Protein AF-A0A942CAP8-F1 (afdb_monomer_lite)

pLDDT: mean 78.12, std 19.85, range [36.34, 96.62]

Radius of gyration: 32.01 Å; chains: 1; bounding box: 99×69×58 Å

Structure (mmCIF, N/CA/C/O backbone):
data_AF-A0A942CAP8-F1
#
_entry.id   AF-A0A942CAP8-F1
#
loop_
_atom_site.group_PDB
_atom_site.id
_atom_site.type_symbol
_atom_site.label_atom_id
_atom_site.label_alt_id
_atom_site.label_comp_id
_atom_site.label_asym_id
_atom_site.label_entity_id
_atom_site.label_seq_id
_atom_site.pdbx_PDB_ins_code
_atom_site.Cartn_x
_atom_site.Cartn_y
_atom_site.Cartn_z
_atom_site.occupancy
_atom_site.B_iso_or_equiv
_atom_site.auth_seq_id
_atom_site.auth_comp_id
_atom_site.auth_asym_id
_atom_site.auth_atom_id
_atom_site.pdbx_PDB_model_num
ATOM 1 N N . MET A 1 1 ? 77.728 19.041 -12.101 1.00 39.84 1 MET A N 1
ATOM 2 C CA . MET A 1 1 ? 78.150 19.636 -13.392 1.00 39.84 1 MET A CA 1
ATOM 3 C C . MET A 1 1 ? 76.883 20.022 -14.132 1.00 39.84 1 MET A C 1
ATOM 5 O O . MET A 1 1 ? 76.074 19.145 -14.365 1.00 39.84 1 MET A O 1
ATOM 9 N N . ARG A 1 2 ? 76.529 21.309 -14.139 1.00 42.16 2 ARG A N 1
ATOM 10 C CA . ARG A 1 2 ? 76.830 22.359 -15.147 1.00 42.16 2 ARG A CA 1
ATOM 11 C C . ARG A 1 2 ? 75.522 22.644 -15.907 1.00 42.16 2 ARG A C 1
ATOM 13 O O . ARG A 1 2 ? 75.005 21.747 -16.547 1.00 42.16 2 ARG A O 1
ATOM 20 N N . GLN A 1 3 ? 74.848 23.742 -15.550 1.00 43.66 3 GLN A N 1
ATOM 21 C CA . GLN A 1 3 ? 74.860 25.064 -16.226 1.00 43.66 3 GLN A CA 1
ATOM 22 C C . GLN A 1 3 ? 73.669 25.146 -17.203 1.00 43.66 3 GLN A C 1
ATOM 24 O O . GLN A 1 3 ? 73.582 24.337 -18.113 1.00 43.66 3 GLN A O 1
ATOM 29 N N . CYS A 1 4 ? 72.607 25.903 -16.896 1.00 51.22 4 CYS A N 1
ATOM 30 C CA . CYS A 1 4 ? 72.453 27.364 -17.062 1.00 51.22 4 CYS A CA 1
ATOM 31 C C . CYS A 1 4 ? 72.665 27.835 -18.507 1.00 51.22 4 CYS A C 1
ATOM 33 O O . CYS A 1 4 ? 73.798 27.775 -18.963 1.00 51.22 4 CYS A O 1
ATOM 35 N N . THR A 1 5 ? 71.621 28.387 -19.142 1.00 55.06 5 THR A N 1
ATOM 36 C CA . THR A 1 5 ? 71.465 29.818 -19.522 1.00 55.06 5 THR A CA 1
ATOM 37 C C . THR A 1 5 ? 70.097 29.999 -20.216 1.00 55.06 5 THR A C 1
ATOM 39 O O . THR A 1 5 ? 69.706 29.154 -21.008 1.00 55.06 5 THR A O 1
ATOM 42 N N . ASN A 1 6 ? 69.190 30.894 -19.808 1.00 46.66 6 ASN A N 1
ATOM 43 C CA . ASN A 1 6 ? 69.173 32.367 -19.718 1.00 46.66 6 ASN A CA 1
ATOM 44 C C . ASN A 1 6 ? 69.002 33.129 -21.048 1.00 46.66 6 ASN A C 1
ATOM 46 O O . ASN A 1 6 ? 69.757 32.905 -21.989 1.00 46.66 6 ASN A O 1
ATOM 50 N N . ASN A 1 7 ? 68.137 34.158 -20.954 1.00 47.44 7 ASN A N 1
ATOM 51 C CA . ASN A 1 7 ? 68.164 35.467 -21.637 1.00 47.44 7 ASN A CA 1
ATOM 52 C C . ASN A 1 7 ? 67.553 35.572 -23.046 1.00 47.44 7 ASN A C 1
ATOM 54 O O . ASN A 1 7 ? 67.623 34.634 -23.821 1.00 47.44 7 ASN A O 1
ATOM 58 N N . HIS A 1 8 ? 66.973 36.693 -23.496 1.00 45.50 8 HIS A N 1
ATOM 59 C CA . HIS A 1 8 ? 66.663 38.037 -22.956 1.00 45.50 8 HIS A CA 1
ATOM 60 C C . HIS A 1 8 ? 65.626 38.647 -23.940 1.00 45.50 8 HIS A C 1
ATOM 62 O O . HIS A 1 8 ? 65.761 38.469 -25.144 1.00 45.50 8 HIS A O 1
ATOM 68 N N . TRP A 1 9 ? 64.499 39.210 -23.493 1.00 47.28 9 TRP A N 1
ATOM 69 C CA . TRP A 1 9 ? 64.215 40.663 -23.475 1.00 47.28 9 TRP A CA 1
ATOM 70 C C . TRP A 1 9 ? 64.809 41.524 -24.610 1.00 47.28 9 TRP A C 1
ATOM 72 O O . TRP A 1 9 ? 65.965 41.914 -24.512 1.00 47.28 9 TRP A O 1
ATOM 82 N N . VAL A 1 10 ? 63.959 41.930 -25.565 1.00 53.88 10 VAL A N 1
ATOM 83 C CA . VAL A 1 10 ? 63.928 43.234 -26.282 1.00 53.88 10 VAL A CA 1
ATOM 84 C C . VAL A 1 10 ? 62.464 43.382 -26.764 1.00 53.88 10 VAL A C 1
ATOM 86 O O . VAL A 1 10 ? 62.028 42.562 -27.560 1.00 53.88 10 VAL A O 1
ATOM 89 N N . LEU A 1 11 ? 61.517 44.130 -26.187 1.00 50.59 11 LEU A N 1
ATOM 90 C CA . LEU A 1 11 ? 61.353 45.558 -25.883 1.00 50.59 11 LEU A CA 1
ATOM 91 C C . LEU A 1 11 ? 61.378 46.541 -27.080 1.00 50.59 11 LEU A C 1
ATOM 93 O O . LEU A 1 11 ? 62.398 46.712 -27.730 1.00 50.59 11 LEU A O 1
ATOM 97 N N . PHE A 1 12 ? 60.255 47.275 -27.197 1.00 41.59 12 PHE A N 1
ATOM 98 C CA . PHE A 1 12 ? 60.028 48.594 -27.822 1.00 41.59 12 PHE A CA 1
ATOM 99 C C . PHE A 1 12 ? 59.962 48.716 -29.363 1.00 41.59 12 PHE A C 1
ATOM 101 O O . PHE A 1 12 ? 60.959 48.563 -30.049 1.00 41.59 12 PHE A O 1
ATOM 108 N N . ALA A 1 13 ? 58.820 49.168 -29.914 1.00 45.19 13 ALA A N 1
ATOM 109 C CA . ALA A 1 13 ? 58.520 50.607 -30.084 1.00 45.19 13 ALA A CA 1
ATOM 110 C C . ALA A 1 13 ? 57.453 50.915 -31.168 1.00 45.19 13 ALA A C 1
ATOM 112 O O . ALA A 1 13 ? 57.710 50.725 -32.351 1.00 45.19 13 ALA A O 1
ATOM 113 N N . SER A 1 14 ? 56.375 51.600 -30.746 1.00 43.12 14 SER A N 1
ATOM 114 C CA . SER A 1 14 ? 55.606 52.634 -31.488 1.00 43.12 14 SER A CA 1
ATOM 115 C C . SER A 1 14 ? 54.804 52.188 -32.738 1.00 43.12 14 SER A C 1
ATOM 117 O O . SER A 1 14 ? 55.155 51.222 -33.388 1.00 43.12 14 SER A O 1
ATOM 119 N N . LEU A 1 15 ? 53.695 52.803 -33.162 1.00 47.19 15 LEU A N 1
ATOM 120 C CA . LEU A 1 15 ? 53.336 54.218 -33.138 1.00 47.19 15 LEU A CA 1
ATOM 121 C C . LEU A 1 15 ? 51.827 54.381 -33.484 1.00 47.19 15 LEU A C 1
ATOM 123 O O . LEU A 1 15 ? 51.336 53.766 -34.421 1.00 47.19 15 LEU A O 1
ATOM 127 N N . VAL A 1 16 ? 51.135 55.175 -32.658 1.00 52.12 16 VAL A N 1
ATOM 128 C CA . VAL A 1 16 ? 49.967 56.080 -32.843 1.00 52.12 16 VAL A CA 1
ATOM 129 C C . VAL A 1 16 ? 49.166 56.068 -34.168 1.00 52.12 16 VAL A C 1
ATOM 131 O O . VAL A 1 16 ? 49.757 56.065 -35.237 1.00 52.12 16 VAL A O 1
ATOM 134 N N . LEU A 1 17 ? 47.837 56.271 -34.026 1.00 43.69 17 LEU A N 1
ATOM 135 C CA . LEU A 1 17 ? 46.800 56.834 -34.938 1.00 43.69 17 LEU A CA 1
ATOM 136 C C . LEU A 1 17 ? 45.621 55.841 -35.112 1.00 43.69 17 LEU A C 1
ATOM 138 O O . LEU A 1 17 ? 45.853 54.678 -35.385 1.00 43.69 17 LEU A O 1
ATOM 142 N N . TRP A 1 18 ? 44.326 56.155 -34.996 1.00 39.78 18 TRP A N 1
ATOM 143 C CA . TRP A 1 18 ? 43.580 57.404 -34.873 1.00 39.78 18 TRP A CA 1
ATOM 144 C C . TRP A 1 18 ? 42.169 57.111 -34.323 1.00 39.78 18 TRP A C 1
ATOM 146 O O . TRP A 1 18 ? 41.626 56.024 -34.493 1.00 39.78 18 TRP A O 1
ATOM 156 N N . ALA A 1 19 ? 41.610 58.129 -33.674 1.00 51.03 19 ALA A N 1
ATOM 157 C CA . ALA A 1 19 ? 40.198 58.441 -33.476 1.00 51.03 19 ALA A CA 1
ATOM 158 C C . ALA A 1 19 ? 39.144 57.534 -34.145 1.00 51.03 19 ALA A C 1
ATOM 160 O O . ALA A 1 19 ? 39.040 57.483 -35.368 1.00 51.03 19 ALA A O 1
ATOM 161 N N . SER A 1 20 ? 38.241 56.986 -33.327 1.00 46.19 20 SER A N 1
ATOM 162 C CA . SER A 1 20 ? 36.788 57.052 -33.563 1.00 46.19 20 SER A CA 1
ATOM 163 C C . SER A 1 20 ? 36.056 56.667 -32.281 1.00 46.19 20 SER A C 1
ATOM 165 O O . SER A 1 20 ? 35.682 55.522 -32.047 1.00 46.19 20 SER A O 1
ATOM 167 N N . PHE A 1 21 ? 35.886 57.670 -31.424 1.00 45.91 21 PHE A N 1
ATOM 168 C CA . PHE A 1 21 ? 34.981 57.640 -30.287 1.00 45.91 21 PHE A CA 1
ATOM 169 C C . PHE A 1 21 ? 33.548 57.694 -30.836 1.00 45.91 21 PHE A C 1
ATOM 171 O O . PHE A 1 21 ? 32.973 58.768 -31.001 1.00 45.91 21 PHE A O 1
ATOM 178 N N . VAL A 1 22 ? 32.991 56.536 -31.199 1.00 57.56 22 VAL A N 1
ATOM 179 C CA . VAL A 1 22 ? 31.559 56.418 -31.495 1.00 57.56 22 VAL A CA 1
ATOM 180 C C . VAL A 1 22 ? 30.832 56.301 -30.164 1.00 57.56 22 VAL A C 1
ATOM 182 O O . VAL A 1 22 ? 30.771 55.253 -29.526 1.00 57.56 22 VAL A O 1
ATOM 185 N N . MET A 1 23 ? 30.314 57.450 -29.756 1.00 49.44 23 MET A N 1
ATOM 186 C CA . MET A 1 23 ? 29.369 57.663 -28.676 1.00 49.44 23 MET A CA 1
ATOM 187 C C . MET A 1 23 ? 28.084 56.872 -28.968 1.00 49.44 23 MET A C 1
ATOM 189 O O . MET A 1 23 ? 27.208 57.332 -29.696 1.00 49.44 23 MET A O 1
ATOM 193 N N . TYR A 1 24 ? 27.985 55.656 -28.429 1.00 48.72 24 TYR A N 1
ATOM 194 C CA . TYR A 1 24 ? 26.728 54.913 -28.387 1.00 48.72 24 TYR A CA 1
ATOM 195 C C . TYR A 1 24 ? 25.895 55.422 -27.202 1.00 48.72 24 TYR A C 1
ATOM 197 O O . TYR A 1 24 ? 26.368 55.357 -26.064 1.00 48.72 24 TYR A O 1
ATOM 205 N N . PRO A 1 25 ? 24.666 55.925 -27.416 1.00 53.25 25 PRO A N 1
ATOM 206 C CA . PRO A 1 25 ? 23.780 56.252 -26.313 1.00 53.25 25 PRO A CA 1
ATOM 207 C C . PRO A 1 25 ? 23.398 54.958 -25.590 1.00 53.25 25 PRO A C 1
ATOM 209 O O . PRO A 1 25 ? 22.819 54.042 -26.179 1.00 53.25 25 PRO A O 1
ATOM 212 N N . ALA A 1 26 ? 23.728 54.896 -24.301 1.00 53.19 26 ALA A N 1
ATOM 213 C CA . ALA A 1 26 ? 23.220 53.889 -23.390 1.00 53.19 26 ALA A CA 1
ATOM 214 C C . ALA A 1 26 ? 21.691 53.997 -23.364 1.00 53.19 26 ALA A C 1
ATOM 216 O O . ALA A 1 26 ? 21.121 54.872 -22.710 1.00 53.19 26 ALA A O 1
ATOM 217 N N . LYS A 1 27 ? 21.009 53.113 -24.099 1.00 49.56 27 LYS A N 1
ATOM 218 C CA . LYS A 1 27 ? 19.603 52.836 -23.828 1.00 49.56 27 LYS A CA 1
ATOM 219 C C . LYS A 1 27 ? 19.560 52.249 -22.426 1.00 49.56 27 LYS A C 1
ATOM 221 O O . LYS A 1 27 ? 20.011 51.127 -22.212 1.00 49.56 27 LYS A O 1
ATOM 226 N N . ALA A 1 28 ? 19.057 53.035 -21.481 1.00 55.91 28 ALA A N 1
ATOM 227 C CA . ALA A 1 28 ? 18.612 52.538 -20.196 1.00 55.91 28 ALA A CA 1
ATOM 228 C C . ALA A 1 28 ? 17.555 51.462 -20.474 1.00 55.91 28 ALA A C 1
ATOM 230 O O . ALA A 1 28 ? 16.397 51.764 -20.761 1.00 55.91 28 ALA A O 1
ATOM 231 N N . VAL A 1 29 ? 17.989 50.202 -20.471 1.00 52.34 29 VAL A N 1
ATOM 232 C CA . VAL A 1 29 ? 17.103 49.050 -20.376 1.00 52.34 29 VAL A CA 1
ATOM 233 C C . VAL A 1 29 ? 16.501 49.162 -18.988 1.00 52.34 29 VAL A C 1
ATOM 235 O O . VAL A 1 29 ? 17.150 48.862 -17.988 1.00 52.34 29 VAL A O 1
ATOM 238 N N . GLN A 1 30 ? 15.289 49.709 -18.934 1.00 54.25 30 GLN A N 1
ATOM 239 C CA . GLN A 1 30 ? 14.436 49.600 -17.768 1.00 54.25 30 GLN A CA 1
ATOM 240 C C . GLN A 1 30 ? 14.313 48.105 -17.485 1.00 54.25 30 GLN A C 1
ATOM 242 O O . GLN A 1 30 ? 13.729 47.354 -18.265 1.00 54.25 30 GLN A O 1
ATOM 247 N N . ALA A 1 31 ? 14.979 47.666 -16.420 1.00 54.00 31 ALA A N 1
ATOM 248 C CA . ALA A 1 31 ? 14.790 46.349 -15.859 1.00 54.00 31 ALA A CA 1
ATOM 249 C C . ALA A 1 31 ? 13.373 46.332 -15.283 1.00 54.00 31 ALA A C 1
ATOM 251 O O . ALA A 1 31 ? 13.152 46.691 -14.128 1.00 54.00 31 ALA A O 1
ATOM 252 N N . GLU A 1 32 ? 12.411 45.984 -16.135 1.00 59.19 32 GLU A N 1
ATOM 253 C CA . GLU A 1 32 ? 11.107 45.499 -15.710 1.00 59.19 32 GLU A CA 1
ATOM 254 C C . GLU A 1 32 ? 11.367 44.437 -14.631 1.00 59.19 32 GLU A C 1
ATOM 256 O O . GLU A 1 32 ? 12.124 43.490 -14.889 1.00 59.19 32 GLU A O 1
ATOM 261 N N . PRO A 1 33 ? 10.837 44.596 -13.405 1.00 51.00 33 PRO A N 1
ATOM 262 C CA . PRO A 1 33 ? 10.985 43.585 -12.378 1.00 51.00 33 PRO A CA 1
ATOM 263 C C . PRO A 1 33 ? 10.307 42.325 -12.900 1.00 51.00 33 PRO A C 1
ATOM 265 O O . PRO A 1 33 ? 9.080 42.219 -12.910 1.00 51.00 33 PRO A O 1
ATOM 268 N N . TYR A 1 34 ? 11.121 41.375 -13.360 1.00 57.53 34 TYR A N 1
ATOM 269 C CA . TYR A 1 34 ? 10.674 40.049 -13.740 1.00 57.53 34 TYR A CA 1
ATOM 270 C C . TYR A 1 34 ? 10.119 39.399 -12.473 1.00 57.53 34 TYR A C 1
ATOM 272 O O . TYR A 1 34 ? 10.824 38.764 -11.690 1.00 57.53 34 TYR A O 1
ATOM 280 N N . THR A 1 35 ? 8.827 39.598 -12.241 1.00 58.31 35 THR A N 1
ATOM 281 C CA . THR A 1 35 ? 8.041 38.772 -11.342 1.00 58.31 35 THR A CA 1
ATOM 282 C C . THR A 1 35 ? 7.878 37.452 -12.070 1.00 58.31 35 THR A C 1
ATOM 284 O O . THR A 1 35 ? 6.890 37.198 -12.755 1.00 58.31 35 THR A O 1
ATOM 287 N N . PHE A 1 36 ? 8.915 36.621 -11.958 1.00 58.06 36 PHE A N 1
ATOM 288 C CA . PHE A 1 36 ? 8.859 35.207 -12.279 1.00 58.06 36 PHE A CA 1
ATOM 289 C C . PHE A 1 36 ? 7.851 34.569 -11.320 1.00 58.06 36 PHE A C 1
ATOM 291 O O . PHE A 1 36 ? 8.181 34.042 -10.260 1.00 58.06 36 PHE A O 1
ATOM 298 N N . SER A 1 37 ? 6.580 34.713 -11.670 1.00 56.09 37 SER A N 1
ATOM 299 C CA . SER A 1 37 ? 5.483 33.980 -11.079 1.00 56.09 37 SER A CA 1
ATOM 300 C C . SER A 1 37 ? 5.589 32.571 -11.638 1.00 56.09 37 SER A C 1
ATOM 302 O O . SER A 1 37 ? 5.064 32.247 -12.700 1.00 56.09 37 SER A O 1
ATOM 304 N N . LEU A 1 38 ? 6.337 31.728 -10.924 1.00 55.59 38 LEU A N 1
ATOM 305 C CA . LEU A 1 38 ? 6.174 30.288 -11.037 1.00 55.59 38 LEU A CA 1
ATOM 306 C C . LEU A 1 38 ? 4.671 29.994 -10.926 1.00 55.59 38 LEU A C 1
ATOM 308 O O . LEU A 1 38 ? 4.077 30.369 -9.909 1.00 55.59 38 LEU A O 1
ATOM 312 N N . PRO A 1 39 ? 4.035 29.304 -11.888 1.00 49.53 39 PRO A N 1
ATOM 313 C CA . PRO A 1 39 ? 2.822 28.582 -11.568 1.00 49.53 39 PRO A CA 1
ATOM 314 C C . PRO A 1 39 ? 3.243 27.476 -10.599 1.00 49.53 39 PRO A C 1
ATOM 316 O O . PRO A 1 39 ? 3.657 26.388 -10.988 1.00 49.53 39 PRO A O 1
ATOM 319 N N . ILE A 1 40 ? 3.209 27.780 -9.302 1.00 54.16 40 ILE A N 1
ATOM 320 C CA . ILE A 1 40 ? 3.315 26.784 -8.246 1.00 54.16 40 ILE A CA 1
ATOM 321 C C . ILE A 1 40 ? 1.978 26.036 -8.245 1.00 54.16 40 ILE A C 1
ATOM 323 O O . ILE A 1 40 ? 1.156 26.191 -7.348 1.00 54.16 40 ILE A O 1
ATOM 327 N N . THR A 1 41 ? 1.740 25.183 -9.240 1.00 49.94 41 THR A N 1
ATOM 328 C CA . THR A 1 41 ? 0.747 24.108 -9.140 1.00 49.94 41 THR A CA 1
ATOM 329 C C . THR A 1 41 ? 1.328 22.980 -8.282 1.00 49.94 41 THR A C 1
ATOM 331 O O . THR A 1 41 ? 1.372 21.816 -8.656 1.00 49.94 41 THR A O 1
ATOM 334 N N . GLN A 1 42 ? 1.752 23.309 -7.056 1.00 45.66 42 GLN A N 1
ATOM 335 C CA . GLN A 1 42 ? 1.946 22.310 -5.997 1.00 45.66 42 GLN A CA 1
ATOM 336 C C . GLN A 1 42 ? 0.604 21.822 -5.423 1.00 45.66 42 GLN A C 1
ATOM 338 O O . GLN A 1 42 ? 0.585 20.947 -4.563 1.00 45.66 42 GLN A O 1
ATOM 343 N N . HIS A 1 43 ? -0.523 22.335 -5.929 1.00 39.88 43 HIS A N 1
ATOM 344 C CA . HIS A 1 43 ? -1.862 21.966 -5.479 1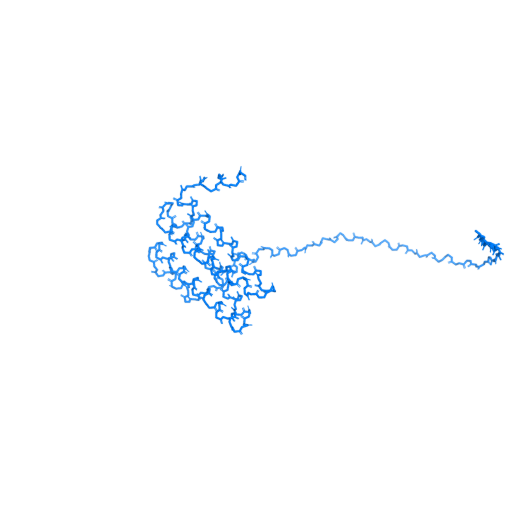.00 39.88 43 HIS A CA 1
ATOM 345 C C . HIS A 1 43 ? -2.524 20.815 -6.258 1.00 39.88 43 HIS A C 1
ATOM 347 O O . HIS A 1 43 ? -3.565 20.327 -5.823 1.00 39.88 43 HIS A O 1
ATOM 353 N N . GLU A 1 44 ? -1.935 20.331 -7.357 1.00 42.12 44 GLU A N 1
ATOM 354 C CA . GLU A 1 44 ? -2.580 19.309 -8.205 1.00 42.12 44 GLU A CA 1
ATOM 355 C C . GLU A 1 44 ? -2.269 17.862 -7.769 1.00 42.12 44 GLU A C 1
ATOM 357 O O . GLU A 1 44 ? -3.044 16.940 -8.009 1.00 42.12 44 GLU A O 1
ATOM 362 N N . LYS A 1 45 ? -1.180 17.634 -7.025 1.00 45.41 45 LYS A N 1
ATOM 363 C CA . LYS A 1 45 ? -0.696 16.268 -6.747 1.00 45.41 45 LYS A CA 1
ATOM 364 C C . LYS A 1 45 ? -1.373 15.566 -5.562 1.00 45.41 45 LYS A C 1
ATOM 366 O O . LYS A 1 45 ? -1.277 14.349 -5.435 1.00 45.41 45 LYS A O 1
ATOM 371 N N . ALA A 1 46 ? -2.062 16.308 -4.692 1.00 41.88 46 ALA A N 1
ATOM 372 C CA . ALA A 1 46 ? -2.707 15.749 -3.499 1.00 41.88 46 ALA A CA 1
ATOM 373 C C . ALA A 1 46 ? -4.130 15.208 -3.758 1.00 41.88 46 ALA A C 1
ATOM 375 O O . ALA A 1 46 ? -4.637 14.432 -2.949 1.00 41.88 46 ALA A O 1
ATOM 376 N N . ALA A 1 47 ? -4.763 15.583 -4.876 1.00 45.34 47 ALA A N 1
ATOM 377 C CA . ALA A 1 47 ? -6.123 15.160 -5.233 1.00 45.34 47 ALA A CA 1
ATOM 378 C C . ALA A 1 47 ? -6.172 14.039 -6.290 1.00 45.34 47 ALA A C 1
ATOM 380 O O . ALA A 1 47 ? -7.210 13.394 -6.442 1.00 45.34 47 ALA A O 1
ATOM 381 N N . ASP A 1 48 ? -5.065 13.764 -6.984 1.00 55.25 48 ASP A N 1
ATOM 382 C CA . ASP A 1 48 ? -5.081 12.898 -8.171 1.00 55.25 48 ASP A CA 1
ATOM 383 C C . ASP A 1 48 ? -5.095 11.388 -7.858 1.00 55.25 48 ASP A C 1
ATOM 385 O O . ASP A 1 48 ? -5.462 10.562 -8.691 1.00 55.25 48 ASP A O 1
ATOM 389 N N . TRP A 1 49 ? -4.787 10.990 -6.620 1.00 59.59 49 TRP A N 1
ATOM 390 C CA . TRP A 1 49 ? -4.817 9.574 -6.235 1.00 59.59 49 TRP A CA 1
ATOM 391 C C . TRP A 1 49 ? -6.231 8.985 -6.278 1.00 59.59 49 TRP A C 1
ATOM 393 O O . TRP A 1 49 ? -6.389 7.821 -6.638 1.00 59.59 49 TRP A O 1
ATOM 403 N N . LYS A 1 50 ? -7.277 9.780 -6.002 1.00 57.66 50 LYS A N 1
ATOM 404 C CA . LYS A 1 50 ? -8.670 9.306 -6.086 1.00 57.66 50 LYS A CA 1
ATOM 405 C C . LYS A 1 50 ? -9.006 8.844 -7.500 1.00 57.66 50 LYS A C 1
ATOM 407 O O . LYS A 1 50 ? -9.708 7.849 -7.665 1.00 57.66 50 LYS A O 1
ATOM 412 N N . ASN A 1 51 ? -8.468 9.510 -8.519 1.00 69.12 51 ASN A N 1
ATOM 413 C CA . ASN A 1 51 ? -8.695 9.172 -9.926 1.00 69.12 51 ASN A CA 1
ATOM 414 C C . ASN A 1 51 ? -7.980 7.886 -10.363 1.00 69.12 51 ASN A C 1
ATOM 416 O O . ASN A 1 51 ? -8.290 7.357 -11.425 1.00 69.12 51 ASN A O 1
ATOM 420 N N . LYS A 1 52 ? -7.062 7.356 -9.545 1.00 77.12 52 LYS A N 1
ATOM 421 C CA . LYS A 1 52 ? -6.350 6.099 -9.815 1.00 77.12 52 LYS A CA 1
ATOM 422 C C . LYS A 1 52 ? -7.091 4.851 -9.330 1.00 77.12 52 LYS A C 1
ATOM 424 O O . LYS A 1 52 ? -6.696 3.749 -9.696 1.00 77.12 52 LYS A O 1
ATOM 429 N N . LEU A 1 53 ? -8.162 4.997 -8.541 1.00 80.00 53 LEU A N 1
ATOM 430 C CA . LEU A 1 53 ? -9.030 3.872 -8.189 1.00 80.00 53 LEU A CA 1
ATOM 431 C C . LEU A 1 53 ? -10.041 3.602 -9.300 1.00 80.00 53 LEU A C 1
ATOM 433 O O . LEU A 1 53 ? -10.795 4.493 -9.702 1.00 80.00 53 LEU A O 1
ATOM 437 N N . THR A 1 54 ? -10.117 2.345 -9.721 1.00 84.75 54 THR A N 1
ATOM 438 C CA . THR A 1 54 ? -11.118 1.881 -10.684 1.00 84.75 54 THR A CA 1
ATOM 439 C C . THR A 1 54 ? -12.525 1.928 -10.085 1.00 84.75 54 THR A C 1
ATOM 441 O O . THR A 1 54 ? -12.717 1.860 -8.866 1.00 84.75 54 THR A O 1
ATOM 444 N N . ALA A 1 55 ? -13.542 2.033 -10.944 1.00 83.00 55 ALA A N 1
ATOM 445 C CA . ALA A 1 55 ? -14.939 2.039 -10.507 1.00 83.00 55 ALA A CA 1
ATOM 446 C C . ALA A 1 55 ? -15.294 0.766 -9.716 1.00 83.00 55 ALA A C 1
ATOM 448 O O . ALA A 1 55 ? -15.971 0.839 -8.691 1.00 83.00 55 ALA A O 1
ATOM 449 N N . GLU A 1 56 ? -14.770 -0.385 -10.140 1.00 83.38 56 GLU A N 1
ATOM 450 C CA . GLU A 1 56 ? -14.961 -1.666 -9.459 1.00 83.38 56 GLU A CA 1
ATOM 451 C C . GLU A 1 56 ? -14.400 -1.643 -8.035 1.00 83.38 56 GLU A C 1
ATOM 453 O O . GLU A 1 56 ? -15.102 -2.011 -7.092 1.00 83.38 56 GLU A O 1
ATOM 458 N N . GLU A 1 57 ? -13.180 -1.133 -7.849 1.00 85.69 57 GLU A N 1
ATOM 459 C CA . GLU A 1 57 ? -12.560 -1.001 -6.527 1.00 85.69 57 GLU A CA 1
ATOM 460 C C . GLU A 1 57 ? -13.397 -0.111 -5.610 1.00 85.69 57 GLU A C 1
ATOM 462 O O . GLU A 1 57 ? -13.692 -0.500 -4.480 1.00 85.69 57 GLU A O 1
ATOM 467 N N . ARG A 1 58 ? -13.869 1.037 -6.112 1.00 85.56 58 ARG A N 1
ATOM 468 C CA . ARG A 1 58 ? -14.729 1.944 -5.337 1.00 85.56 58 ARG A CA 1
ATOM 469 C C . ARG A 1 58 ? -16.016 1.260 -4.880 1.00 85.56 58 ARG A C 1
ATOM 471 O O . ARG A 1 58 ? -16.403 1.406 -3.723 1.00 85.56 58 ARG A O 1
ATOM 478 N N . THR A 1 59 ? -16.651 0.473 -5.752 1.00 86.56 59 THR A N 1
ATOM 479 C CA . THR A 1 59 ? -17.850 -0.294 -5.372 1.00 86.56 59 THR A CA 1
ATOM 480 C C . THR A 1 59 ? -17.542 -1.423 -4.393 1.00 86.56 59 THR A C 1
ATOM 482 O O . THR A 1 59 ? -18.354 -1.717 -3.524 1.00 86.56 59 THR A O 1
ATOM 485 N N . ALA A 1 60 ? -16.378 -2.069 -4.495 1.00 86.50 60 ALA A N 1
ATOM 486 C CA . ALA A 1 60 ? -15.973 -3.098 -3.544 1.00 86.50 60 ALA A CA 1
ATOM 487 C C . ALA A 1 60 ? -15.741 -2.502 -2.150 1.00 86.50 60 ALA A C 1
ATOM 489 O O . ALA A 1 60 ? -16.101 -3.120 -1.154 1.00 86.50 60 ALA A O 1
ATOM 490 N N . ILE A 1 61 ? -15.191 -1.289 -2.091 1.00 88.19 61 ILE A N 1
ATOM 491 C CA . ILE A 1 61 ? -14.907 -0.549 -0.860 1.00 88.19 61 ILE A CA 1
ATOM 492 C C . ILE A 1 61 ? -16.184 -0.048 -0.167 1.00 88.19 61 ILE A C 1
ATOM 494 O O . ILE A 1 61 ? -16.190 0.063 1.057 1.00 88.19 61 ILE A O 1
ATOM 498 N N . SER A 1 62 ? -17.249 0.276 -0.908 1.00 86.44 62 SER A N 1
ATOM 499 C CA . SER A 1 62 ? -18.494 0.806 -0.331 1.00 86.44 62 SER A CA 1
ATOM 500 C C . SER A 1 62 ? -19.460 -0.263 0.188 1.00 86.44 62 SER A C 1
ATOM 502 O O . SER A 1 62 ? -20.408 0.079 0.884 1.00 86.44 62 SER A O 1
ATOM 504 N N . LYS A 1 63 ? -19.241 -1.540 -0.150 1.00 85.81 63 LYS A N 1
ATOM 505 C CA . LYS A 1 63 ? -20.098 -2.669 0.255 1.00 85.81 63 LYS A CA 1
ATOM 506 C C . LYS A 1 63 ? -20.020 -3.073 1.737 1.00 85.81 63 LYS A C 1
ATOM 508 O O . LYS A 1 63 ? -21.055 -3.469 2.258 1.00 85.81 63 LYS A O 1
ATOM 513 N N . PRO A 1 64 ? -18.852 -3.091 2.408 1.00 85.38 64 PRO A N 1
ATOM 514 C CA . PRO A 1 64 ? -18.760 -3.606 3.771 1.00 85.38 64 PRO A CA 1
ATOM 515 C C . PRO A 1 64 ? -19.290 -2.602 4.797 1.00 85.38 64 PRO A C 1
ATOM 517 O O . PRO A 1 64 ? -18.849 -1.453 4.818 1.00 85.38 64 PRO A O 1
ATOM 520 N N . ASP A 1 65 ? -20.147 -3.072 5.705 1.00 82.81 65 ASP A N 1
ATOM 521 C CA . ASP A 1 65 ? -20.724 -2.237 6.769 1.00 82.81 65 ASP A CA 1
ATOM 522 C C . ASP A 1 65 ? -19.757 -2.006 7.940 1.00 82.81 65 ASP A C 1
ATOM 524 O O . ASP A 1 65 ? -19.801 -0.971 8.605 1.00 82.81 65 ASP A O 1
ATOM 528 N N . SER A 1 66 ? -18.855 -2.960 8.209 1.00 90.12 66 SER A N 1
ATOM 529 C CA . SER A 1 66 ? -17.915 -2.850 9.327 1.00 90.12 66 SER A CA 1
ATOM 530 C C . SER A 1 66 ? -16.611 -2.144 8.908 1.00 90.12 66 SER A C 1
ATOM 532 O O . SER A 1 66 ? -16.032 -2.480 7.865 1.00 90.12 66 SER A O 1
ATOM 534 N N . PRO A 1 67 ? -16.067 -1.214 9.723 1.00 90.75 67 PRO A N 1
ATOM 535 C CA . PRO A 1 67 ? -14.808 -0.532 9.404 1.00 90.75 67 PRO A CA 1
ATOM 536 C C . PRO A 1 67 ? -13.633 -1.495 9.203 1.00 90.75 67 PRO A C 1
ATOM 538 O O . PRO A 1 67 ? -12.780 -1.287 8.340 1.00 90.75 67 PRO A O 1
ATOM 541 N N . ASN A 1 68 ? -13.609 -2.586 9.971 1.00 92.12 68 ASN A N 1
ATOM 542 C CA . ASN A 1 68 ? -12.585 -3.618 9.870 1.00 92.12 68 ASN A CA 1
ATOM 543 C C . ASN A 1 68 ? -12.661 -4.385 8.541 1.00 92.12 68 ASN A C 1
ATOM 545 O O . ASN A 1 68 ? -11.631 -4.641 7.921 1.00 92.12 68 ASN A O 1
ATOM 549 N N . ASP A 1 69 ? -13.861 -4.739 8.080 1.00 93.69 69 ASP A N 1
ATOM 550 C CA . ASP A 1 69 ? -14.022 -5.456 6.810 1.00 93.69 69 ASP A CA 1
ATOM 551 C C . ASP A 1 69 ? -13.752 -4.542 5.614 1.00 93.69 69 ASP A C 1
ATOM 553 O O . ASP A 1 69 ? -13.176 -4.976 4.611 1.00 93.69 69 ASP A O 1
ATOM 557 N N . ARG A 1 70 ? -14.056 -3.248 5.747 1.00 93.44 70 ARG A N 1
ATOM 558 C CA . ARG A 1 70 ? -13.655 -2.241 4.766 1.00 93.44 70 ARG A CA 1
ATOM 559 C C . ARG A 1 70 ? -12.134 -2.103 4.686 1.00 93.44 70 ARG A C 1
ATOM 561 O O . ARG A 1 70 ? -11.588 -2.146 3.586 1.00 93.44 70 ARG A O 1
ATOM 568 N N . ILE A 1 71 ? -11.434 -2.043 5.824 1.00 94.25 71 ILE A N 1
ATOM 569 C CA . ILE A 1 71 ? -9.959 -2.058 5.870 1.00 94.25 71 ILE A CA 1
ATOM 570 C C . ILE A 1 71 ? -9.394 -3.317 5.208 1.00 94.25 71 ILE A C 1
ATOM 572 O O . ILE A 1 71 ? -8.526 -3.211 4.346 1.00 94.25 71 ILE A O 1
ATOM 576 N N . LYS A 1 72 ? -9.916 -4.506 5.529 1.00 94.94 72 LYS A N 1
ATOM 577 C CA . LYS A 1 72 ? -9.504 -5.754 4.861 1.00 94.94 72 LYS A CA 1
ATOM 578 C C . LYS A 1 72 ? -9.718 -5.700 3.351 1.00 94.94 72 LYS A C 1
ATOM 580 O O . LYS A 1 72 ? -8.890 -6.204 2.597 1.00 94.94 72 LYS A O 1
ATOM 585 N N . THR A 1 73 ? -10.810 -5.083 2.906 1.00 95.50 73 THR A N 1
ATOM 586 C CA . THR A 1 73 ? -11.106 -4.926 1.480 1.00 95.50 73 THR A CA 1
ATOM 587 C C . THR A 1 73 ? -10.068 -4.044 0.793 1.00 95.50 73 THR A C 1
ATOM 589 O O . THR A 1 73 ? -9.516 -4.472 -0.220 1.00 95.50 73 THR A O 1
ATOM 592 N N . TYR A 1 74 ? -9.726 -2.884 1.369 1.00 94.94 74 TYR A N 1
ATOM 593 C CA . TYR A 1 74 ? -8.626 -2.050 0.867 1.00 94.94 74 TYR A CA 1
ATOM 594 C C . TYR A 1 74 ? -7.318 -2.835 0.775 1.00 94.94 74 TYR A C 1
ATOM 596 O O . TYR A 1 74 ? -6.656 -2.814 -0.259 1.00 94.94 74 TYR A O 1
ATOM 604 N N . LEU A 1 75 ? -6.966 -3.565 1.834 1.00 95.75 75 LEU A N 1
ATOM 605 C CA . LEU A 1 75 ? -5.710 -4.309 1.911 1.00 95.75 75 LEU A CA 1
ATOM 606 C C . LEU A 1 75 ? -5.634 -5.436 0.878 1.00 95.75 75 LEU A C 1
ATOM 608 O O . LEU A 1 75 ? -4.591 -5.610 0.254 1.00 95.75 75 LEU A O 1
ATOM 612 N N . ARG A 1 76 ? -6.741 -6.150 0.641 1.00 95.88 76 ARG A N 1
ATOM 613 C CA . ARG A 1 76 ? -6.831 -7.199 -0.385 1.00 95.88 76 ARG A CA 1
ATOM 614 C C . ARG A 1 76 ? -6.658 -6.635 -1.795 1.00 95.88 76 ARG A C 1
ATOM 616 O O . ARG A 1 76 ? -5.983 -7.245 -2.624 1.00 95.88 76 ARG A O 1
ATOM 623 N N . LEU A 1 77 ? -7.267 -5.482 -2.076 1.00 95.44 77 LEU A N 1
ATOM 624 C CA . LEU A 1 77 ? -7.104 -4.791 -3.359 1.00 95.44 77 LEU A CA 1
ATOM 625 C C . LEU A 1 77 ? -5.659 -4.306 -3.531 1.00 95.44 77 LEU A C 1
ATOM 627 O O . LEU A 1 77 ? -5.050 -4.550 -4.570 1.00 95.44 77 LEU A O 1
ATOM 631 N N . ALA A 1 78 ? -5.080 -3.716 -2.485 1.00 95.69 78 ALA A N 1
ATOM 632 C CA . ALA A 1 78 ? -3.700 -3.243 -2.480 1.00 95.69 78 ALA A CA 1
ATOM 633 C C . ALA A 1 78 ? -2.707 -4.391 -2.747 1.00 95.69 78 ALA A C 1
ATOM 635 O O . ALA A 1 78 ? -1.839 -4.286 -3.611 1.00 95.69 78 ALA A O 1
ATOM 636 N N . GLU A 1 79 ? -2.883 -5.539 -2.094 1.00 96.00 79 GLU A N 1
ATOM 637 C CA . GLU A 1 79 ? -2.070 -6.731 -2.348 1.00 96.00 79 GLU A CA 1
ATOM 638 C C . GLU A 1 79 ? -2.225 -7.246 -3.790 1.00 96.00 79 GLU A C 1
ATOM 640 O O . GLU A 1 79 ? -1.248 -7.638 -4.433 1.00 96.00 79 GLU A O 1
ATOM 645 N N . SER A 1 80 ? -3.443 -7.214 -4.338 1.00 96.19 80 SER A N 1
ATOM 646 C CA . SER A 1 80 ? -3.686 -7.556 -5.744 1.00 96.19 80 SER A CA 1
ATOM 647 C C . SER A 1 80 ? -2.905 -6.650 -6.702 1.00 96.19 80 SER A C 1
ATOM 649 O O . SER A 1 80 ? -2.343 -7.139 -7.686 1.00 96.19 80 SER A O 1
ATOM 651 N N . ARG A 1 81 ? -2.812 -5.348 -6.399 1.00 95.06 81 ARG A N 1
ATOM 652 C CA . ARG A 1 81 ? -2.014 -4.387 -7.174 1.00 95.06 81 ARG A CA 1
ATOM 653 C C . ARG A 1 81 ? -0.521 -4.694 -7.092 1.00 95.06 81 ARG A C 1
ATOM 655 O O . ARG A 1 81 ? 0.129 -4.724 -8.129 1.00 95.06 81 ARG A O 1
ATOM 662 N N . LEU A 1 82 ? 0.012 -5.025 -5.913 1.00 95.88 82 LEU A N 1
ATOM 663 C CA . LEU A 1 82 ? 1.425 -5.415 -5.769 1.00 95.88 82 LEU A CA 1
ATOM 664 C C . LEU A 1 82 ? 1.766 -6.694 -6.547 1.00 95.88 82 LEU A C 1
ATOM 666 O O . LEU A 1 82 ? 2.802 -6.756 -7.206 1.00 95.88 82 LEU A O 1
ATOM 670 N N . ARG A 1 83 ? 0.885 -7.702 -6.524 1.00 96.50 83 ARG A N 1
ATOM 671 C CA . ARG A 1 83 ? 1.064 -8.927 -7.324 1.00 96.50 83 ARG A CA 1
ATOM 672 C C . ARG A 1 83 ? 1.033 -8.642 -8.823 1.00 96.50 83 ARG A C 1
ATOM 674 O O . ARG A 1 83 ? 1.841 -9.189 -9.567 1.00 96.50 83 ARG A O 1
ATOM 681 N N . SER A 1 84 ? 0.140 -7.754 -9.253 1.00 96.31 84 SER A N 1
ATOM 682 C CA . SER A 1 84 ? 0.069 -7.320 -10.651 1.00 96.31 84 SER A CA 1
ATOM 683 C C . SER A 1 84 ? 1.332 -6.557 -11.051 1.00 96.31 84 SER A C 1
ATOM 685 O O . SER A 1 84 ? 1.911 -6.858 -12.087 1.00 96.31 84 SER A O 1
ATOM 687 N N . ALA A 1 85 ? 1.815 -5.643 -10.200 1.00 95.62 85 ALA A N 1
ATOM 688 C CA . ALA A 1 85 ? 3.069 -4.922 -10.411 1.00 95.62 85 ALA A CA 1
ATOM 689 C C . ALA A 1 85 ? 4.244 -5.888 -10.599 1.00 95.62 85 ALA A C 1
ATOM 691 O O . ALA A 1 85 ? 5.034 -5.719 -11.523 1.00 95.62 85 ALA A O 1
ATOM 692 N N . ARG A 1 86 ? 4.317 -6.947 -9.778 1.00 95.94 86 ARG A N 1
ATOM 693 C CA . ARG A 1 86 ? 5.332 -7.991 -9.942 1.00 95.94 86 ARG A CA 1
ATOM 694 C C . ARG A 1 86 ? 5.232 -8.676 -11.300 1.00 95.94 86 ARG A C 1
ATOM 696 O O . ARG A 1 86 ? 6.229 -8.764 -12.000 1.00 95.94 86 ARG A O 1
ATOM 703 N N . SER A 1 87 ? 4.026 -9.093 -11.687 1.00 96.62 87 SER A N 1
ATOM 704 C CA . SER A 1 87 ? 3.805 -9.733 -12.985 1.00 96.62 87 SER A CA 1
ATOM 705 C C . SER A 1 87 ? 4.158 -8.829 -14.171 1.00 96.62 87 SER A C 1
ATOM 707 O O . SER A 1 87 ? 4.476 -9.364 -15.230 1.00 96.62 87 SER A O 1
ATOM 709 N N . TYR A 1 88 ? 4.056 -7.504 -14.041 1.00 96.19 88 TYR A N 1
ATOM 710 C CA . TYR A 1 88 ? 4.501 -6.566 -15.074 1.00 96.19 88 TYR A CA 1
ATOM 711 C C . TYR A 1 88 ? 6.028 -6.446 -15.110 1.00 96.19 88 TYR A C 1
ATOM 713 O O . TYR A 1 88 ? 6.603 -6.492 -16.194 1.00 96.19 88 TYR A O 1
ATOM 721 N N . LEU A 1 89 ? 6.695 -6.398 -13.949 1.00 94.31 89 LEU A N 1
ATOM 722 C CA . LEU A 1 89 ? 8.162 -6.425 -13.882 1.00 94.31 89 LEU A CA 1
ATOM 723 C C . LEU A 1 89 ? 8.748 -7.709 -14.477 1.00 94.31 89 LEU A C 1
ATOM 725 O O . LEU A 1 89 ? 9.720 -7.635 -15.219 1.00 94.31 89 LEU A O 1
ATOM 729 N N . ASP A 1 90 ? 8.128 -8.864 -14.224 1.00 94.88 90 ASP A N 1
ATOM 730 C CA . ASP A 1 90 ? 8.560 -10.146 -14.801 1.00 94.88 90 ASP A CA 1
ATOM 731 C C . ASP A 1 90 ? 8.450 -10.163 -16.346 1.00 94.88 90 ASP A C 1
ATOM 733 O O . ASP A 1 90 ? 9.053 -11.006 -17.006 1.00 94.88 90 ASP A O 1
ATOM 737 N N . ARG A 1 91 ? 7.678 -9.234 -16.931 1.00 96.25 91 ARG A N 1
ATOM 738 C CA . ARG A 1 91 ? 7.522 -9.021 -18.381 1.00 96.25 91 ARG A CA 1
ATOM 739 C C . ARG A 1 91 ? 8.318 -7.818 -18.897 1.00 96.25 91 ARG A C 1
ATOM 741 O O . ARG A 1 91 ? 8.122 -7.428 -20.043 1.00 96.25 91 ARG A O 1
ATOM 748 N N . GLU A 1 92 ? 9.149 -7.213 -18.049 1.00 94.12 92 GLU A N 1
ATOM 749 C CA . GLU A 1 92 ? 9.891 -5.973 -18.318 1.00 94.12 92 GLU A CA 1
ATOM 750 C C . GLU A 1 92 ? 8.995 -4.768 -18.676 1.00 94.12 92 GLU A C 1
ATOM 752 O O . GLU A 1 9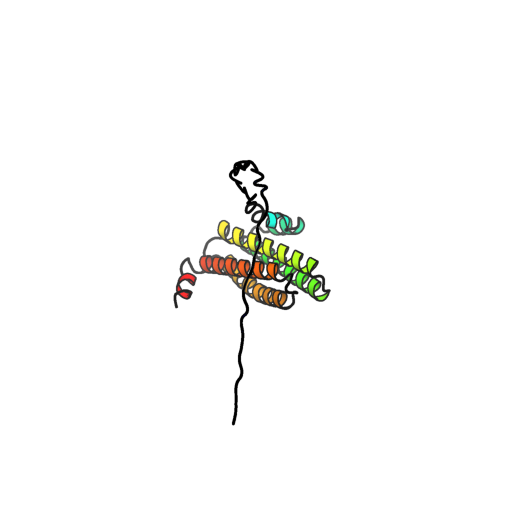2 ? 9.458 -3.757 -19.207 1.00 94.12 92 GLU A O 1
ATOM 757 N N . ASP A 1 93 ? 7.704 -4.831 -18.339 1.00 94.94 93 ASP A N 1
ATOM 758 C CA . ASP A 1 93 ? 6.762 -3.726 -18.504 1.00 94.94 93 ASP A CA 1
ATOM 759 C C . ASP A 1 93 ? 6.821 -2.806 -17.278 1.00 94.94 93 ASP A C 1
ATOM 761 O O . ASP A 1 93 ? 5.994 -2.849 -16.362 1.00 94.94 93 ASP A O 1
ATOM 765 N N . TYR A 1 94 ? 7.857 -1.970 -17.243 1.00 93.00 94 TYR A N 1
ATOM 766 C CA . TYR A 1 94 ? 8.083 -1.042 -16.135 1.00 93.00 94 TYR A CA 1
ATOM 767 C C . TYR A 1 94 ? 6.986 0.022 -16.018 1.00 93.00 94 TYR A C 1
ATOM 769 O O . TYR A 1 94 ? 6.688 0.464 -14.911 1.00 93.00 94 TYR A O 1
ATOM 777 N N . THR A 1 95 ? 6.356 0.413 -17.131 1.00 93.06 95 THR A N 1
ATOM 778 C CA . THR A 1 95 ? 5.256 1.387 -17.131 1.00 93.06 95 THR A CA 1
ATOM 779 C C . THR A 1 95 ? 4.001 0.793 -16.498 1.00 93.06 95 THR A C 1
ATOM 781 O O . THR A 1 95 ? 3.409 1.418 -15.618 1.00 93.06 95 THR A O 1
ATOM 784 N N . GLY A 1 96 ? 3.631 -0.435 -16.875 1.00 93.19 96 GLY A N 1
ATOM 785 C CA . GLY A 1 96 ? 2.523 -1.154 -16.252 1.00 93.19 96 GLY A CA 1
ATOM 786 C C . GLY A 1 96 ? 2.767 -1.395 -14.762 1.00 93.19 96 GLY A C 1
ATOM 787 O O . GLY A 1 96 ? 1.874 -1.177 -13.940 1.00 93.19 96 GLY A O 1
ATOM 788 N N . ALA A 1 97 ? 3.992 -1.772 -14.382 1.00 94.31 97 ALA A N 1
ATOM 789 C CA . ALA A 1 97 ? 4.366 -1.937 -12.980 1.00 94.31 97 ALA A CA 1
ATOM 790 C C . ALA A 1 97 ? 4.234 -0.629 -12.181 1.00 94.31 97 ALA A C 1
ATOM 792 O O . ALA A 1 97 ? 3.671 -0.640 -11.083 1.00 94.31 97 ALA A O 1
ATOM 793 N N . ASP A 1 98 ? 4.704 0.491 -12.737 1.00 92.69 98 ASP A N 1
ATOM 794 C CA . ASP A 1 98 ? 4.597 1.816 -12.122 1.00 92.69 98 ASP A CA 1
ATOM 795 C C . ASP A 1 98 ? 3.133 2.220 -11.899 1.00 92.69 98 ASP A C 1
ATOM 797 O O . ASP A 1 98 ? 2.754 2.611 -10.793 1.00 92.69 98 ASP A O 1
ATOM 801 N N . GLU A 1 99 ? 2.268 2.018 -12.896 1.00 93.31 99 GLU A N 1
ATOM 802 C CA . GLU A 1 99 ? 0.836 2.296 -12.772 1.00 93.31 99 GLU A CA 1
ATOM 803 C C . GLU A 1 99 ? 0.185 1.478 -11.644 1.00 93.31 99 GLU A C 1
ATOM 805 O O . GLU A 1 99 ? -0.589 2.014 -10.841 1.00 93.31 99 GLU A O 1
ATOM 810 N N . GLN A 1 100 ? 0.535 0.192 -11.518 1.00 94.94 100 GLN A N 1
ATOM 811 C CA . GLN A 1 100 ? 0.039 -0.639 -10.419 1.00 94.94 100 GLN A CA 1
ATOM 812 C C . GLN A 1 100 ? 0.539 -0.153 -9.050 1.00 94.94 100 GLN A C 1
ATOM 814 O O . GLN A 1 100 ? -0.226 -0.168 -8.082 1.00 94.94 100 GLN A O 1
ATOM 819 N N . ILE A 1 101 ? 1.790 0.307 -8.951 1.00 94.19 101 ILE A N 1
ATOM 820 C CA . ILE A 1 101 ? 2.356 0.873 -7.714 1.00 94.19 101 ILE A CA 1
ATOM 821 C C . ILE A 1 101 ? 1.663 2.193 -7.350 1.00 94.19 101 ILE A C 1
ATOM 823 O O . ILE A 1 101 ? 1.381 2.441 -6.172 1.00 94.19 101 ILE A O 1
ATOM 827 N N . LEU A 1 102 ? 1.326 3.030 -8.331 1.00 92.56 102 LEU A N 1
ATOM 828 C CA . LEU A 1 102 ? 0.555 4.253 -8.105 1.00 92.56 102 LEU A CA 1
ATOM 829 C C . LEU A 1 102 ? -0.866 3.941 -7.614 1.00 92.56 102 LEU A C 1
ATOM 831 O O . LEU A 1 102 ? -1.320 4.547 -6.641 1.00 92.56 102 LEU A O 1
ATOM 835 N N . GLY A 1 103 ? -1.541 2.953 -8.212 1.00 92.94 103 GLY A N 1
ATOM 836 C CA . GLY A 1 103 ? -2.849 2.473 -7.750 1.00 92.94 103 GLY A CA 1
ATOM 837 C C . GLY A 1 103 ? -2.802 1.898 -6.329 1.00 92.94 103 GLY A C 1
ATOM 838 O O . GLY A 1 103 ? -3.639 2.228 -5.489 1.00 92.94 103 GLY A O 1
ATOM 839 N N . TYR A 1 104 ? -1.768 1.112 -6.015 1.00 95.31 104 TYR A N 1
ATOM 840 C CA . TYR A 1 104 ? -1.486 0.661 -4.651 1.00 95.31 104 TYR A CA 1
ATOM 841 C C . TYR A 1 104 ? -1.337 1.846 -3.685 1.00 95.31 104 TYR A C 1
ATOM 843 O O . TYR A 1 104 ? -1.977 1.883 -2.637 1.00 95.31 104 TYR A O 1
ATOM 851 N N . THR A 1 105 ? -0.535 2.845 -4.056 1.00 94.00 105 THR A N 1
ATOM 852 C CA . THR A 1 105 ? -0.283 4.035 -3.230 1.00 94.00 105 THR A CA 1
ATOM 853 C C . THR A 1 105 ? -1.577 4.793 -2.931 1.00 94.00 105 THR A C 1
ATOM 855 O O . THR A 1 105 ? -1.787 5.218 -1.795 1.00 94.00 105 THR A O 1
ATOM 858 N N . ALA A 1 106 ? -2.473 4.909 -3.915 1.00 92.62 106 ALA A N 1
ATOM 859 C CA . ALA A 1 106 ? -3.787 5.520 -3.740 1.00 92.62 106 ALA A CA 1
ATOM 860 C C . ALA A 1 106 ? -4.655 4.766 -2.717 1.00 92.62 106 ALA A C 1
ATOM 862 O O . ALA A 1 106 ? -5.220 5.389 -1.819 1.00 92.62 106 ALA A O 1
ATOM 863 N N . LEU A 1 107 ? -4.697 3.430 -2.792 1.00 94.19 107 LEU A N 1
ATOM 864 C CA . LEU A 1 107 ? -5.421 2.592 -1.827 1.00 94.19 107 LEU A CA 1
ATOM 865 C C . LEU A 1 107 ? -4.865 2.745 -0.404 1.00 94.19 107 LEU A C 1
ATOM 867 O O . LEU A 1 107 ? -5.636 2.832 0.553 1.00 94.19 107 LEU A O 1
ATOM 871 N N . ILE A 1 108 ? -3.536 2.812 -0.254 1.00 95.69 108 ILE A N 1
ATOM 872 C CA . ILE A 1 108 ? -2.894 2.998 1.055 1.00 95.69 108 ILE A CA 1
ATOM 873 C C . ILE A 1 108 ? -3.167 4.395 1.631 1.00 95.69 108 ILE A C 1
ATOM 875 O O . ILE A 1 108 ? -3.414 4.530 2.833 1.00 95.69 108 ILE A O 1
ATOM 879 N N . ALA A 1 109 ? -3.158 5.434 0.795 1.00 93.56 109 ALA A N 1
ATOM 880 C CA . ALA A 1 109 ? -3.524 6.783 1.221 1.00 93.56 109 ALA A CA 1
ATOM 881 C C . ALA A 1 109 ? -4.976 6.827 1.721 1.00 93.56 109 ALA A C 1
ATOM 883 O O . ALA A 1 109 ? -5.247 7.355 2.802 1.00 93.56 109 ALA A O 1
ATOM 884 N N . GLU A 1 110 ? -5.900 6.218 0.973 1.00 92.12 110 GLU A N 1
ATOM 885 C CA . GLU A 1 110 ? -7.321 6.209 1.316 1.00 92.12 110 GLU A CA 1
ATOM 886 C C . GLU A 1 110 ? -7.605 5.426 2.597 1.00 92.12 110 GLU A C 1
ATOM 888 O O . GLU A 1 110 ? -8.312 5.922 3.474 1.00 92.12 110 GLU A O 1
ATOM 893 N N . VAL A 1 111 ? -7.022 4.232 2.753 1.00 94.38 111 VAL A N 1
ATOM 894 C CA . VAL A 1 111 ? -7.209 3.439 3.976 1.00 94.38 111 VAL A CA 1
ATOM 895 C C . VAL A 1 111 ? -6.567 4.115 5.186 1.00 94.38 111 VAL A C 1
ATOM 897 O O . VAL A 1 111 ? -7.119 4.044 6.283 1.00 94.38 111 VAL A O 1
ATOM 900 N N . GLY A 1 112 ? -5.443 4.817 5.005 1.00 93.25 112 GLY A N 1
ATOM 901 C CA . GLY A 1 112 ? -4.810 5.604 6.061 1.00 93.25 112 GLY A CA 1
ATOM 902 C C . GLY A 1 112 ? -5.695 6.756 6.536 1.00 93.25 112 GLY A C 1
ATOM 903 O O . GLY A 1 112 ? -5.836 6.960 7.744 1.00 93.25 112 GLY A O 1
ATOM 904 N N . GLN A 1 113 ? -6.344 7.458 5.604 1.00 93.25 113 GLN A N 1
ATOM 905 C CA . GLN A 1 113 ? -7.303 8.516 5.921 1.00 93.25 113 GLN A CA 1
ATOM 906 C C . GLN A 1 113 ? -8.573 7.947 6.570 1.00 93.25 113 GLN A C 1
ATOM 908 O O . GLN A 1 113 ? -8.967 8.384 7.647 1.00 93.25 113 GLN A O 1
ATOM 913 N N . PHE A 1 114 ? -9.166 6.905 5.981 1.00 92.62 114 PHE A N 1
ATOM 914 C CA . PHE A 1 114 ? -10.345 6.230 6.528 1.00 92.62 114 PHE A CA 1
ATOM 915 C C . PHE A 1 114 ? -10.095 5.702 7.945 1.00 92.62 114 PHE A C 1
ATOM 917 O O . PHE A 1 114 ? -10.915 5.892 8.842 1.00 92.62 114 PHE A O 1
ATOM 924 N N . SER A 1 115 ? -8.935 5.081 8.172 1.00 92.56 115 SER A N 1
ATOM 925 C CA . SER A 1 115 ? -8.544 4.601 9.493 1.00 92.56 115 SER A CA 1
ATOM 926 C C . SER A 1 115 ? -8.399 5.736 10.501 1.00 92.56 115 SER A C 1
ATOM 928 O O . SER A 1 115 ? -8.608 5.493 11.681 1.00 92.56 115 SER A O 1
ATOM 930 N N . LYS A 1 116 ? -8.006 6.941 10.087 1.00 90.88 116 LYS A N 1
ATOM 931 C CA . LYS A 1 116 ? -7.895 8.089 10.992 1.00 90.88 116 LYS A CA 1
ATOM 932 C C . LYS A 1 116 ? -9.264 8.640 11.380 1.00 90.88 116 LYS A C 1
ATOM 934 O O . LYS A 1 116 ? -9.472 8.987 12.537 1.00 90.88 116 LYS A O 1
ATOM 939 N N . ASP A 1 117 ? -10.165 8.721 10.407 1.00 89.69 117 ASP A N 1
ATOM 940 C CA . ASP A 1 117 ? -11.412 9.473 10.544 1.00 89.69 117 ASP A CA 1
ATOM 941 C C . ASP A 1 117 ? -12.568 8.618 11.072 1.00 89.69 117 ASP A C 1
ATOM 943 O O . ASP A 1 117 ? -13.445 9.119 11.767 1.00 89.69 117 ASP A O 1
ATOM 947 N N . SER A 1 118 ? -12.606 7.334 10.705 1.00 88.88 118 SER A N 1
ATOM 948 C CA . SER A 1 118 ? -13.790 6.479 10.883 1.00 88.88 118 SER A CA 1
ATOM 949 C C . SER A 1 118 ? -13.586 5.305 11.839 1.00 88.88 118 SER A C 1
ATOM 951 O O . SER A 1 118 ? -14.554 4.632 12.186 1.00 88.88 118 SER A O 1
ATOM 953 N N . VAL A 1 119 ? -12.349 5.022 12.255 1.00 89.69 119 VAL A N 1
ATOM 954 C CA . VAL A 1 119 ? -12.045 3.893 13.145 1.00 89.69 119 VAL A CA 1
ATOM 955 C C . VAL A 1 119 ? -11.777 4.410 14.561 1.00 89.69 119 VAL A C 1
ATOM 957 O O . VAL A 1 119 ? -10.923 5.281 14.735 1.00 89.69 119 VAL A O 1
ATOM 960 N N . PRO A 1 120 ? -12.470 3.884 15.588 1.00 88.69 120 PRO A N 1
ATOM 961 C CA . PRO A 1 120 ? -12.197 4.242 16.975 1.00 88.69 120 PRO A CA 1
ATOM 962 C C . PRO A 1 120 ? -10.762 3.899 17.399 1.00 88.69 120 PRO A C 1
ATOM 964 O O . PRO A 1 120 ? -10.215 2.864 17.012 1.00 88.69 120 PRO A O 1
ATOM 967 N N . LYS A 1 121 ? -10.164 4.726 18.269 1.00 88.75 121 LYS A N 1
ATOM 968 C CA . LYS A 1 121 ? -8.845 4.433 18.858 1.00 88.75 121 LYS A CA 1
ATOM 969 C C . LYS A 1 121 ? -8.8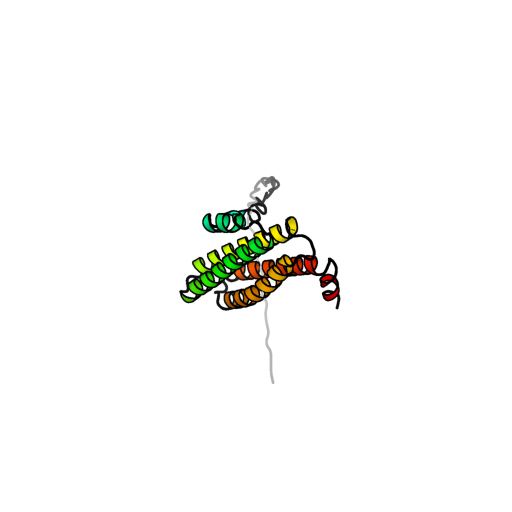64 3.065 19.555 1.00 88.75 121 LYS A C 1
ATOM 971 O O . LYS A 1 121 ? -9.862 2.693 20.168 1.00 88.75 121 LYS A O 1
ATOM 976 N N . ARG A 1 122 ? -7.737 2.345 19.511 1.00 85.62 122 ARG A N 1
ATOM 977 C CA . ARG A 1 122 ? -7.565 0.986 20.075 1.00 85.62 122 ARG A CA 1
ATOM 978 C C . ARG A 1 122 ? -8.466 -0.105 19.473 1.00 85.62 122 ARG A C 1
ATOM 980 O O . ARG A 1 122 ? -8.554 -1.194 20.038 1.00 85.62 122 ARG A O 1
ATOM 987 N N . ASP A 1 123 ? -9.094 0.136 18.323 1.00 90.88 123 ASP A N 1
ATOM 988 C CA . ASP A 1 123 ? -9.864 -0.894 17.625 1.00 90.88 123 ASP A CA 1
ATOM 989 C C . ASP A 1 123 ? -8.957 -1.962 16.974 1.00 90.88 123 ASP A C 1
ATOM 991 O O . ASP A 1 123 ? -7.836 -1.693 16.521 1.00 90.88 123 ASP A O 1
ATOM 995 N N . LYS A 1 124 ? -9.468 -3.196 16.871 1.00 92.31 124 LYS A N 1
ATOM 996 C CA . LYS A 1 124 ? -8.807 -4.323 16.187 1.00 92.31 124 LYS A CA 1
ATOM 997 C C . LYS A 1 124 ? -8.486 -4.032 14.714 1.00 92.31 124 LYS A C 1
ATOM 999 O O . LYS A 1 124 ? -7.583 -4.655 14.148 1.00 92.31 124 LYS A O 1
ATOM 1004 N N . ALA A 1 125 ? -9.202 -3.104 14.088 1.00 92.25 125 ALA A N 1
ATOM 1005 C CA . ALA A 1 125 ? -8.987 -2.707 12.708 1.00 92.25 125 ALA A CA 1
ATOM 1006 C C . ALA A 1 125 ? -7.613 -2.048 12.505 1.00 92.25 125 ALA A C 1
ATOM 1008 O O . ALA A 1 125 ? -6.949 -2.339 11.512 1.00 92.25 125 ALA A O 1
ATOM 1009 N N . HIS A 1 126 ? -7.116 -1.267 13.475 1.00 91.69 126 HIS A N 1
ATOM 1010 C CA . HIS A 1 126 ? -5.759 -0.709 13.414 1.00 91.69 126 HIS A CA 1
ATOM 1011 C C . HIS A 1 126 ? -4.681 -1.792 13.489 1.00 91.69 126 HIS A C 1
ATOM 1013 O O . HIS A 1 126 ? -3.677 -1.713 12.785 1.00 91.69 126 HIS A O 1
ATOM 1019 N N . LYS A 1 127 ? -4.901 -2.835 14.302 1.00 93.44 127 LYS A N 1
ATOM 1020 C CA . LYS A 1 127 ? -4.002 -3.997 14.358 1.00 93.44 127 LYS A CA 1
ATOM 1021 C C . LYS A 1 127 ? -3.983 -4.745 13.025 1.00 93.44 127 LYS A C 1
ATOM 1023 O O . LYS A 1 127 ? -2.913 -5.095 12.544 1.00 93.44 127 LYS A O 1
ATOM 1028 N N . THR A 1 128 ? -5.152 -4.959 12.423 1.00 94.31 128 THR A N 1
ATOM 1029 C CA . THR A 1 128 ? -5.266 -5.593 11.098 1.00 94.31 128 THR A CA 1
ATOM 1030 C C . THR A 1 128 ? -4.528 -4.775 10.037 1.00 94.31 128 THR A C 1
ATOM 1032 O O . THR A 1 128 ? -3.741 -5.329 9.276 1.00 94.31 128 THR A O 1
ATOM 1035 N N . LEU A 1 129 ? -4.718 -3.451 10.044 1.00 94.44 129 LEU A N 1
ATOM 1036 C CA . LEU A 1 129 ? -4.022 -2.527 9.153 1.00 94.44 129 LEU A CA 1
ATOM 1037 C C . LEU A 1 129 ? -2.500 -2.612 9.314 1.00 94.44 129 LEU A C 1
ATOM 1039 O O . LEU A 1 129 ? -1.788 -2.771 8.329 1.00 94.44 129 LEU A O 1
ATOM 1043 N N . GLU A 1 130 ? -1.991 -2.547 10.543 1.00 94.31 130 GLU A N 1
ATOM 1044 C CA . GLU A 1 130 ? -0.551 -2.599 10.811 1.00 94.31 130 GLU A CA 1
ATOM 1045 C C . GLU A 1 130 ? 0.094 -3.902 10.334 1.00 94.31 130 GLU A C 1
ATOM 1047 O O . GLU A 1 130 ? 1.121 -3.857 9.653 1.00 94.31 130 GLU A O 1
ATOM 1052 N N . VAL A 1 131 ? -0.517 -5.043 10.667 1.00 94.75 131 VAL A N 1
ATOM 1053 C CA . VAL A 1 131 ? 0.015 -6.370 10.332 1.00 94.75 131 VAL A CA 1
ATOM 1054 C C . VAL A 1 131 ? 0.092 -6.544 8.819 1.00 94.75 131 VAL A C 1
ATOM 1056 O O . VAL A 1 131 ? 1.152 -6.891 8.300 1.00 94.75 131 VAL A O 1
ATOM 1059 N N . SER A 1 132 ? -0.981 -6.223 8.095 1.00 94.62 132 SER A N 1
ATOM 1060 C CA . SER A 1 132 ? -0.986 -6.348 6.636 1.00 94.62 132 SER A CA 1
ATOM 1061 C C . SER A 1 132 ? -0.017 -5.376 5.959 1.00 94.62 132 SER A C 1
ATOM 1063 O O . SER A 1 132 ? 0.683 -5.764 5.026 1.00 94.62 132 SER A O 1
ATOM 1065 N N . LEU A 1 133 ? 0.101 -4.132 6.441 1.00 94.94 133 LEU A N 1
ATOM 1066 C CA . LEU A 1 133 ? 1.076 -3.181 5.891 1.00 94.94 133 LEU A CA 1
ATOM 1067 C C . LEU A 1 133 ? 2.52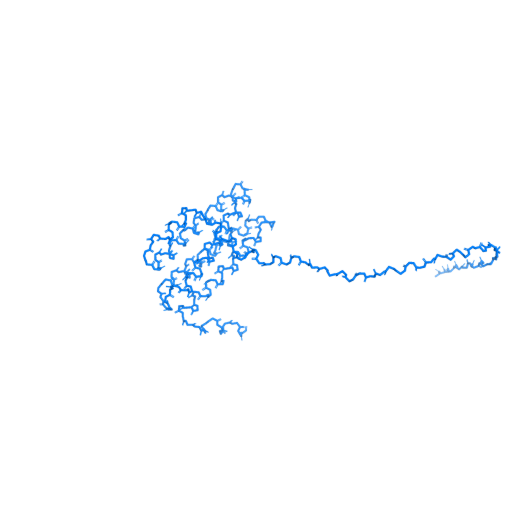1 -3.640 6.111 1.00 94.94 133 LEU A C 1
ATOM 1069 O O . LEU A 1 133 ? 3.376 -3.403 5.260 1.00 94.94 133 LEU A O 1
ATOM 1073 N N . ARG A 1 134 ? 2.811 -4.309 7.231 1.00 94.12 134 ARG A N 1
ATOM 1074 C CA . ARG A 1 134 ? 4.139 -4.877 7.503 1.00 94.12 134 ARG A CA 1
ATOM 1075 C C . ARG A 1 134 ? 4.514 -5.960 6.492 1.00 94.12 134 ARG A C 1
ATOM 1077 O O . ARG A 1 134 ? 5.665 -6.015 6.063 1.00 94.12 134 ARG A O 1
ATOM 1084 N N . GLU A 1 135 ? 3.565 -6.809 6.114 1.00 93.62 135 GLU A N 1
ATOM 1085 C CA . GLU A 1 135 ? 3.770 -7.846 5.097 1.00 93.62 135 GLU A CA 1
ATOM 1086 C C . GLU A 1 135 ? 3.970 -7.228 3.709 1.00 93.62 135 GLU A C 1
ATOM 1088 O O . GLU A 1 135 ? 4.948 -7.535 3.024 1.00 93.62 135 GLU A O 1
ATOM 1093 N N . GLN A 1 136 ? 3.104 -6.285 3.333 1.00 93.62 136 GLN A N 1
ATOM 1094 C CA . GLN A 1 136 ? 3.166 -5.591 2.044 1.00 93.62 136 GLN A CA 1
ATOM 1095 C C . GLN A 1 136 ? 4.450 -4.770 1.874 1.00 93.62 136 GLN A C 1
ATOM 1097 O O . GLN A 1 136 ? 4.973 -4.672 0.766 1.00 93.62 136 GLN A O 1
ATOM 1102 N N . LEU A 1 137 ? 5.011 -4.238 2.964 1.00 93.69 137 LEU A N 1
ATOM 1103 C CA . LEU A 1 137 ? 6.276 -3.505 2.940 1.00 93.69 137 LEU A CA 1
ATOM 1104 C C . LEU A 1 137 ? 7.430 -4.371 2.421 1.00 93.69 137 LEU A C 1
ATOM 1106 O O . LEU A 1 137 ? 8.204 -3.904 1.592 1.00 93.69 137 LEU A O 1
ATOM 1110 N N . ARG A 1 138 ? 7.508 -5.645 2.827 1.00 92.25 138 ARG A N 1
ATOM 1111 C CA . ARG A 1 138 ? 8.541 -6.571 2.327 1.00 92.25 138 ARG A CA 1
ATOM 1112 C C . ARG A 1 138 ? 8.394 -6.829 0.830 1.00 92.25 138 ARG A C 1
ATOM 1114 O O . ARG A 1 138 ? 9.387 -6.836 0.108 1.00 92.25 138 ARG A O 1
ATOM 1121 N N . ALA A 1 139 ? 7.159 -7.014 0.363 1.00 92.00 139 ALA A N 1
ATOM 1122 C CA . ALA A 1 139 ? 6.879 -7.196 -1.059 1.00 92.00 139 ALA A CA 1
ATOM 1123 C C . ALA A 1 139 ? 7.264 -5.947 -1.867 1.00 92.00 139 ALA A C 1
ATOM 1125 O O . ALA A 1 139 ? 7.902 -6.053 -2.912 1.00 92.00 139 ALA A O 1
ATOM 1126 N N . LEU A 1 140 ? 6.942 -4.760 -1.352 1.00 93.25 140 LEU A N 1
ATOM 1127 C CA . LEU A 1 140 ? 7.252 -3.486 -1.992 1.00 93.25 140 LEU A CA 1
ATOM 1128 C C . LEU A 1 140 ? 8.760 -3.180 -2.011 1.00 93.25 140 LEU A C 1
ATOM 1130 O O . LEU A 1 140 ? 9.262 -2.645 -2.996 1.00 93.25 140 LEU A O 1
ATOM 1134 N N . GLU A 1 141 ? 9.503 -3.552 -0.966 1.00 93.50 141 GLU A N 1
ATOM 1135 C CA . GLU A 1 141 ? 10.970 -3.481 -0.969 1.00 93.50 141 GLU A CA 1
ATOM 1136 C C . GLU A 1 141 ? 11.587 -4.401 -2.024 1.00 93.50 141 GLU A C 1
ATOM 1138 O O . GLU A 1 141 ? 12.545 -4.000 -2.687 1.00 93.50 141 GLU A O 1
ATOM 1143 N N . GLY A 1 142 ? 11.035 -5.607 -2.190 1.00 92.06 142 GLY A N 1
ATOM 1144 C CA . GLY A 1 142 ? 11.419 -6.527 -3.260 1.00 92.06 142 GLY A CA 1
ATOM 1145 C C . GLY A 1 142 ? 11.171 -5.924 -4.641 1.00 92.06 142 GLY A C 1
ATOM 1146 O O . GLY A 1 142 ? 12.084 -5.878 -5.455 1.00 92.06 142 GLY A O 1
ATOM 1147 N N . LEU A 1 143 ? 9.976 -5.366 -4.871 1.00 91.69 143 LEU A N 1
ATOM 1148 C CA . LEU A 1 143 ? 9.654 -4.662 -6.116 1.00 91.69 143 LEU A CA 1
ATOM 1149 C C . LEU A 1 143 ? 10.636 -3.519 -6.387 1.00 91.69 143 LEU A C 1
ATOM 1151 O O . LEU A 1 143 ? 11.215 -3.472 -7.460 1.00 91.69 143 LEU A O 1
ATOM 1155 N N . ARG A 1 144 ? 10.904 -2.649 -5.403 1.00 93.25 144 ARG A N 1
ATOM 1156 C CA . ARG A 1 144 ? 11.848 -1.531 -5.571 1.00 93.25 144 ARG A CA 1
ATOM 1157 C C . ARG A 1 144 ? 13.240 -1.997 -6.009 1.00 93.25 144 ARG A C 1
ATOM 1159 O O . ARG A 1 144 ? 13.888 -1.294 -6.772 1.00 93.25 144 ARG A O 1
ATOM 1166 N N . ARG A 1 145 ? 13.728 -3.124 -5.480 1.00 91.75 145 ARG A N 1
ATOM 1167 C CA . ARG A 1 145 ? 15.056 -3.663 -5.831 1.00 91.75 145 ARG A CA 1
ATOM 1168 C C . ARG A 1 145 ? 15.113 -4.174 -7.268 1.00 91.75 145 ARG A C 1
ATOM 1170 O O . ARG A 1 145 ? 16.162 -4.051 -7.888 1.00 91.75 145 ARG A O 1
ATOM 1177 N N . ASP A 1 146 ? 14.003 -4.710 -7.759 1.00 89.06 146 ASP A N 1
ATOM 1178 C CA . ASP A 1 146 ? 13.917 -5.333 -9.080 1.00 89.06 146 ASP A CA 1
ATOM 1179 C C . ASP A 1 146 ? 13.486 -4.332 -10.171 1.00 89.06 146 ASP A C 1
ATOM 1181 O O . ASP A 1 146 ? 13.664 -4.582 -11.360 1.00 89.06 146 ASP A O 1
ATOM 1185 N N . THR A 1 147 ? 12.949 -3.172 -9.785 1.00 88.94 147 THR A N 1
ATOM 1186 C CA . THR A 1 147 ? 12.602 -2.082 -10.702 1.00 88.94 147 THR A CA 1
ATOM 1187 C C . THR A 1 147 ? 13.848 -1.319 -11.168 1.00 88.94 147 THR A C 1
ATOM 1189 O O . THR A 1 147 ? 14.724 -0.971 -10.375 1.00 88.94 147 THR A O 1
ATOM 1192 N N . ALA A 1 148 ? 13.903 -0.969 -12.458 1.00 86.62 148 ALA A N 1
ATOM 1193 C CA . ALA A 1 148 ? 14.949 -0.104 -13.000 1.00 86.62 148 ALA A CA 1
ATOM 1194 C C . ALA A 1 148 ? 14.973 1.276 -12.308 1.00 86.62 148 ALA A C 1
ATOM 1196 O O . ALA A 1 148 ? 13.929 1.834 -11.969 1.00 86.62 148 ALA A O 1
ATOM 1197 N N . ALA A 1 149 ? 16.164 1.867 -12.155 1.00 85.75 149 ALA A N 1
ATOM 1198 C CA . ALA A 1 149 ? 16.359 3.105 -11.388 1.00 85.75 149 ALA A CA 1
ATOM 1199 C C . ALA A 1 149 ? 15.434 4.261 -11.824 1.00 85.75 149 ALA A C 1
ATOM 1201 O O . ALA A 1 149 ? 14.938 5.003 -10.980 1.00 85.75 149 ALA A O 1
ATOM 1202 N N . SER A 1 150 ? 15.138 4.371 -13.123 1.00 82.44 150 SER A N 1
ATOM 1203 C CA . SER A 1 150 ? 14.237 5.387 -13.687 1.00 82.44 150 SER A CA 1
ATOM 1204 C C . SER A 1 150 ? 12.786 5.296 -13.195 1.00 82.44 150 SER A C 1
ATOM 1206 O O . SER A 1 150 ? 12.073 6.290 -13.266 1.00 82.44 150 SER A O 1
ATOM 1208 N N . TYR A 1 151 ? 12.358 4.140 -12.679 1.00 82.75 151 TYR A N 1
ATOM 1209 C CA . TYR A 1 151 ? 10.994 3.882 -12.195 1.00 82.75 151 TYR A CA 1
ATOM 1210 C C . TYR A 1 151 ? 10.945 3.604 -10.681 1.00 82.75 151 TYR A C 1
ATOM 1212 O O . TYR A 1 151 ? 9.892 3.302 -10.121 1.00 82.75 151 TYR A O 1
ATOM 1220 N N . ALA A 1 152 ? 12.077 3.721 -9.979 1.00 88.31 152 ALA A N 1
ATOM 1221 C CA . ALA A 1 152 ? 12.158 3.446 -8.545 1.00 88.31 152 ALA A CA 1
ATOM 1222 C C . ALA A 1 152 ? 11.441 4.506 -7.681 1.00 88.31 152 ALA A C 1
ATOM 1224 O O . ALA A 1 152 ? 11.030 4.213 -6.556 1.00 88.31 152 ALA A O 1
ATOM 1225 N N . GLU A 1 153 ? 11.248 5.725 -8.199 1.00 90.75 153 GLU A N 1
ATOM 1226 C CA . GLU A 1 153 ? 10.699 6.858 -7.441 1.00 90.75 153 GLU A CA 1
ATOM 1227 C C . GLU A 1 153 ? 9.291 6.574 -6.883 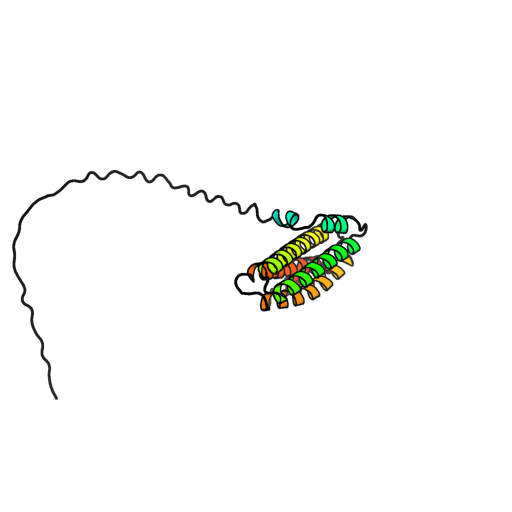1.00 90.75 153 GLU A C 1
ATOM 1229 O O . GLU A 1 153 ? 8.992 6.898 -5.729 1.00 90.75 153 GLU A O 1
ATOM 1234 N N . SER A 1 154 ? 8.417 5.943 -7.670 1.00 89.25 154 SER A N 1
ATOM 1235 C CA . SER A 1 154 ? 7.059 5.601 -7.229 1.00 89.25 154 SER A CA 1
ATOM 1236 C C . SER A 1 154 ? 7.071 4.555 -6.119 1.00 89.25 154 SER A C 1
ATOM 1238 O O . SER A 1 154 ? 6.352 4.702 -5.128 1.00 89.25 154 SER A O 1
ATOM 1240 N N . ALA A 1 155 ? 7.938 3.544 -6.227 1.00 91.62 155 ALA A N 1
ATOM 1241 C CA . ALA A 1 155 ? 8.110 2.532 -5.189 1.00 91.62 155 ALA A CA 1
ATOM 1242 C C . ALA A 1 155 ? 8.652 3.147 -3.885 1.00 91.62 155 ALA A C 1
ATOM 1244 O O . ALA A 1 155 ? 8.191 2.809 -2.795 1.00 91.62 155 ALA A O 1
ATOM 1245 N N . GLU A 1 156 ? 9.578 4.105 -3.971 1.00 92.56 156 GLU A N 1
ATOM 1246 C CA . GLU A 1 156 ? 10.080 4.831 -2.800 1.00 92.56 156 GLU A CA 1
ATOM 1247 C C . GLU A 1 156 ? 9.008 5.683 -2.117 1.00 92.56 156 GLU A C 1
ATOM 1249 O O . GLU A 1 156 ? 8.902 5.684 -0.886 1.00 92.56 156 GLU A O 1
ATOM 1254 N N . LYS A 1 157 ? 8.190 6.399 -2.896 1.00 91.62 157 LYS A N 1
ATOM 1255 C CA . LYS A 1 157 ? 7.057 7.169 -2.361 1.00 91.62 157 LYS A CA 1
ATOM 1256 C C . LYS A 1 157 ? 6.048 6.257 -1.674 1.00 91.62 157 LYS A C 1
ATOM 1258 O O . LYS A 1 157 ? 5.623 6.558 -0.558 1.00 91.62 157 LYS A O 1
ATOM 1263 N N . ALA A 1 158 ? 5.728 5.126 -2.297 1.00 92.81 158 ALA A N 1
ATOM 1264 C CA . ALA A 1 158 ? 4.855 4.115 -1.721 1.00 92.81 158 ALA A CA 1
ATOM 1265 C C . ALA A 1 158 ? 5.419 3.581 -0.389 1.00 92.81 158 ALA A C 1
ATOM 1267 O O . ALA A 1 158 ? 4.695 3.529 0.604 1.00 92.81 158 ALA A O 1
ATOM 1268 N N . LEU A 1 159 ? 6.721 3.275 -0.315 1.00 93.69 159 LEU A N 1
ATOM 1269 C CA . LEU A 1 159 ? 7.377 2.814 0.919 1.00 93.69 159 LEU A CA 1
ATOM 1270 C C . LEU A 1 159 ? 7.303 3.850 2.044 1.00 93.69 159 LEU A C 1
ATOM 1272 O O . LEU A 1 159 ? 7.025 3.503 3.196 1.00 93.69 159 LEU A O 1
ATOM 1276 N N . LYS A 1 160 ? 7.545 5.126 1.729 1.00 93.88 160 LYS A N 1
ATOM 1277 C CA . LYS A 1 160 ? 7.436 6.221 2.704 1.00 93.88 160 LYS A CA 1
ATOM 1278 C C . LYS A 1 160 ? 6.008 6.338 3.237 1.00 93.88 160 LYS A C 1
ATOM 1280 O O . LYS A 1 160 ? 5.821 6.399 4.453 1.00 93.88 160 LYS A O 1
ATOM 1285 N N . LEU A 1 161 ? 5.015 6.293 2.349 1.00 93.50 161 LEU A N 1
ATOM 1286 C CA . LEU A 1 161 ? 3.604 6.375 2.720 1.00 93.50 161 LEU A CA 1
ATOM 1287 C C . LEU A 1 161 ? 3.168 5.189 3.589 1.00 93.50 161 LEU A C 1
ATOM 1289 O O . LEU A 1 161 ? 2.566 5.389 4.640 1.00 93.50 161 LEU A O 1
ATOM 1293 N N . VAL A 1 162 ? 3.517 3.960 3.203 1.00 94.25 162 VAL A N 1
ATOM 1294 C CA . VAL A 1 162 ? 3.199 2.749 3.978 1.00 94.25 162 VAL A CA 1
ATOM 1295 C C . VAL A 1 162 ? 3.774 2.843 5.390 1.00 94.25 162 VAL A C 1
ATOM 1297 O O . VAL A 1 162 ? 3.071 2.576 6.363 1.00 94.25 162 VAL A O 1
ATOM 1300 N N . ASN A 1 163 ? 5.027 3.286 5.531 1.00 93.94 163 ASN A N 1
ATOM 1301 C CA . ASN A 1 163 ? 5.640 3.489 6.844 1.00 93.94 163 ASN A CA 1
ATOM 1302 C C . ASN A 1 163 ? 4.933 4.571 7.669 1.00 93.94 163 ASN A C 1
ATOM 1304 O O . ASN A 1 163 ? 4.768 4.412 8.879 1.00 93.94 163 ASN A O 1
ATOM 1308 N N . GLN A 1 164 ? 4.501 5.662 7.037 1.00 93.38 164 GLN A N 1
ATOM 1309 C CA . GLN A 1 164 ? 3.719 6.701 7.701 1.00 93.38 164 GLN A CA 1
ATOM 1310 C C . GLN A 1 164 ? 2.378 6.156 8.208 1.00 93.38 164 GLN A C 1
ATOM 1312 O O . GLN A 1 164 ? 2.075 6.306 9.392 1.00 93.38 164 GLN A O 1
ATOM 1317 N N . VAL A 1 165 ? 1.608 5.475 7.356 1.00 93.50 165 VAL A N 1
ATOM 1318 C CA . VAL A 1 165 ? 0.304 4.902 7.728 1.00 93.50 165 VAL A CA 1
ATOM 1319 C C . VAL A 1 165 ? 0.464 3.823 8.801 1.00 93.50 165 VAL A C 1
ATOM 1321 O O . VAL A 1 165 ? -0.327 3.770 9.740 1.00 93.50 165 VAL A O 1
ATOM 1324 N N . ARG A 1 166 ? 1.526 3.012 8.739 1.00 93.50 166 ARG A N 1
ATOM 1325 C CA . ARG A 1 166 ? 1.827 2.008 9.768 1.00 93.50 166 ARG A CA 1
ATOM 1326 C C . ARG A 1 166 ? 2.107 2.648 11.128 1.00 93.50 166 ARG A C 1
ATOM 1328 O O . ARG A 1 166 ? 1.540 2.219 12.130 1.00 93.50 166 ARG A O 1
ATOM 1335 N N . ARG A 1 167 ? 2.941 3.695 11.173 1.00 91.38 167 ARG A N 1
ATOM 1336 C CA . ARG A 1 167 ? 3.208 4.453 12.410 1.00 91.38 167 ARG A CA 1
ATOM 1337 C C . ARG A 1 167 ? 1.939 5.102 12.954 1.0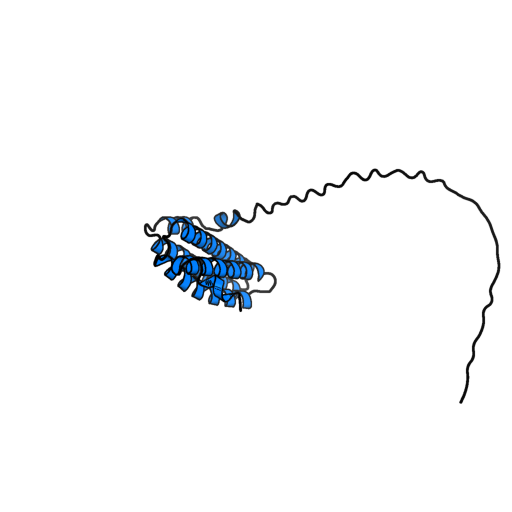0 91.38 167 ARG A C 1
ATOM 1339 O O . ARG A 1 167 ? 1.700 5.042 14.155 1.00 91.38 167 ARG A O 1
ATOM 1346 N N . GLN A 1 168 ? 1.102 5.652 12.078 1.00 90.69 168 GLN A N 1
ATOM 1347 C CA . GLN A 1 168 ? -0.195 6.205 12.458 1.00 90.69 168 GLN A CA 1
ATOM 1348 C C . GLN A 1 168 ? -1.106 5.134 13.077 1.00 90.69 168 GLN A C 1
ATOM 1350 O O . GLN A 1 168 ? -1.654 5.350 14.154 1.00 90.69 168 GLN A O 1
ATOM 1355 N N . ALA A 1 169 ? -1.241 3.969 12.437 1.00 90.19 169 ALA A N 1
ATOM 1356 C CA . ALA A 1 169 ? -2.052 2.864 12.946 1.00 90.19 169 ALA A CA 1
ATOM 1357 C C . ALA A 1 169 ? -1.547 2.364 14.310 1.00 90.19 169 ALA A C 1
ATOM 1359 O O . ALA A 1 169 ? -2.345 2.143 15.219 1.00 90.19 169 ALA A O 1
ATOM 1360 N N . LEU A 1 170 ? -0.226 2.253 14.483 1.00 89.81 170 LEU A N 1
ATOM 1361 C CA . LEU A 1 170 ? 0.396 1.911 15.765 1.00 89.81 170 LEU A CA 1
ATOM 1362 C C . LEU A 1 170 ? 0.123 2.961 16.844 1.00 89.81 170 LEU A C 1
ATOM 1364 O O . LEU A 1 170 ? -0.236 2.596 17.960 1.00 89.81 170 LEU A O 1
ATOM 1368 N N . GLY A 1 171 ? 0.246 4.249 16.517 1.00 88.19 171 GLY A N 1
ATOM 1369 C CA . GLY A 1 171 ? -0.066 5.339 17.442 1.00 88.19 171 GLY A CA 1
ATOM 1370 C C . GLY A 1 171 ? -1.529 5.320 17.891 1.00 88.19 171 GLY A C 1
ATOM 1371 O O . GLY A 1 171 ? -1.817 5.471 19.074 1.00 88.19 171 GLY A O 1
ATOM 1372 N N . LEU A 1 172 ? -2.463 5.044 16.978 1.00 88.25 172 LEU A N 1
ATOM 1373 C CA . LEU A 1 172 ? -3.889 4.924 17.304 1.00 88.25 172 LEU A CA 1
ATOM 1374 C C . LEU A 1 172 ? -4.221 3.647 18.097 1.00 88.25 172 LEU A C 1
ATOM 1376 O O . LEU A 1 172 ? -5.177 3.639 18.877 1.00 88.25 172 LEU A O 1
ATOM 1380 N N . LEU A 1 173 ? -3.438 2.577 17.926 1.00 88.12 173 LEU A N 1
ATOM 1381 C CA . LEU A 1 173 ? -3.606 1.312 18.642 1.00 88.12 173 LEU A CA 1
ATOM 1382 C C . LEU A 1 173 ? -3.028 1.353 20.066 1.00 88.12 173 LEU A C 1
ATOM 1384 O O . LEU A 1 173 ? -3.659 0.851 20.992 1.00 88.12 173 LEU A O 1
ATOM 1388 N N . LEU A 1 174 ? -1.834 1.922 20.243 1.00 86.69 174 LEU A N 1
ATOM 1389 C CA . LEU A 1 174 ? -1.079 1.884 21.503 1.00 86.69 174 LEU A CA 1
ATOM 1390 C C . LEU A 1 174 ? -1.229 3.169 22.332 1.00 86.69 174 LEU A C 1
ATOM 1392 O O . LEU A 1 174 ? -1.069 3.137 23.551 1.00 86.69 174 LEU A O 1
ATOM 1396 N N . GLY A 1 175 ? -1.622 4.275 21.699 1.00 78.62 175 GLY A N 1
ATOM 1397 C CA . GLY A 1 175 ? -1.688 5.608 22.295 1.00 78.62 175 GLY A CA 1
ATOM 1398 C C . GLY A 1 175 ? -0.634 6.549 21.705 1.00 78.62 175 GLY A C 1
ATOM 1399 O O . GLY A 1 175 ? 0.470 6.136 21.342 1.00 78.62 175 GLY A O 1
ATOM 1400 N N . GLU A 1 176 ? -0.990 7.831 21.606 1.00 66.88 176 GLU A N 1
ATOM 1401 C CA . GLU A 1 176 ? -0.104 8.908 21.151 1.00 66.88 176 GLU A CA 1
ATOM 1402 C C . GLU A 1 176 ? 1.034 9.074 22.174 1.00 66.88 176 GLU A C 1
ATOM 1404 O O . GLU A 1 176 ? 0.819 9.598 23.262 1.00 66.88 176 GLU A O 1
ATOM 1409 N N . GLY A 1 177 ? 2.220 8.536 21.869 1.00 59.66 177 GLY A N 1
ATOM 1410 C CA . GLY A 1 177 ? 3.390 8.560 22.761 1.00 59.66 177 GLY A CA 1
ATOM 1411 C C . GLY A 1 177 ? 4.297 7.330 22.650 1.00 59.66 177 GLY A C 1
ATOM 1412 O O . GLY A 1 177 ? 5.501 7.428 22.835 1.00 59.66 177 GLY A O 1
ATOM 1413 N N . PHE A 1 178 ? 3.757 6.175 22.245 1.00 60.97 178 PHE A N 1
ATOM 1414 C CA . PHE A 1 178 ? 4.536 4.926 22.214 1.00 60.97 178 PHE A CA 1
ATOM 1415 C C . PHE A 1 178 ? 5.708 4.933 21.211 1.00 60.97 178 PHE A C 1
ATOM 1417 O O . PHE A 1 178 ? 6.698 4.239 21.408 1.00 60.97 178 PHE A O 1
ATOM 1424 N N . LEU A 1 179 ? 5.604 5.699 20.119 1.00 60.09 179 LEU A N 1
ATOM 1425 C CA . LEU A 1 179 ? 6.627 5.753 19.063 1.00 60.09 179 LEU A CA 1
ATOM 1426 C C . LEU A 1 179 ? 7.507 7.011 19.110 1.00 60.09 179 LEU A C 1
ATOM 1428 O O . LEU A 1 179 ? 8.496 7.079 18.386 1.00 60.09 179 LEU A O 1
ATOM 1432 N N . THR A 1 180 ? 7.160 8.011 19.925 1.00 56.41 180 THR A N 1
ATOM 1433 C CA . THR A 1 180 ? 7.950 9.250 20.056 1.00 56.41 180 THR A CA 1
ATOM 1434 C C . THR A 1 180 ? 9.191 9.065 20.924 1.00 56.41 180 THR A C 1
ATOM 1436 O O . THR A 1 180 ? 10.138 9.838 20.804 1.00 56.41 180 THR A O 1
ATOM 1439 N N . ASP A 1 181 ? 9.220 8.020 21.751 1.00 52.59 181 ASP A N 1
ATOM 1440 C CA . ASP A 1 181 ? 10.328 7.760 22.674 1.00 52.59 181 ASP A CA 1
ATOM 1441 C C . ASP A 1 181 ? 11.509 7.040 22.001 1.00 52.59 181 ASP A C 1
ATOM 1443 O O . ASP A 1 181 ? 12.628 7.071 22.507 1.00 52.59 181 ASP A O 1
ATOM 1447 N N . THR A 1 182 ? 11.300 6.442 20.823 1.00 53.03 182 THR A N 1
ATOM 1448 C CA . THR A 1 182 ? 12.329 5.671 20.100 1.00 53.03 182 THR A CA 1
ATOM 1449 C C . THR A 1 182 ? 13.226 6.492 19.165 1.00 53.03 182 THR A C 1
ATOM 1451 O O . THR A 1 182 ? 14.170 5.938 18.617 1.00 53.03 182 THR A O 1
ATOM 1454 N N . GLU A 1 183 ? 12.967 7.791 18.971 1.00 48.34 183 GLU A N 1
ATOM 1455 C CA . GLU A 1 183 ? 13.782 8.689 18.117 1.00 48.34 183 GLU A CA 1
ATOM 1456 C C . GLU A 1 183 ? 14.725 9.614 18.921 1.00 48.34 183 GLU A C 1
ATOM 1458 O O . GLU A 1 183 ? 15.391 10.470 18.344 1.00 48.34 183 GLU A O 1
ATOM 1463 N N . LYS A 1 184 ? 14.802 9.455 20.252 1.00 44.19 184 LYS A N 1
ATOM 1464 C CA . LYS A 1 184 ? 15.657 10.264 21.148 1.00 44.19 184 LYS A CA 1
ATOM 1465 C C . LYS A 1 184 ? 16.881 9.525 21.719 1.00 44.19 184 LYS A C 1
ATOM 1467 O O . LYS A 1 184 ? 17.398 9.953 22.751 1.00 44.19 184 LYS A O 1
ATOM 1472 N N . GLN A 1 185 ? 17.345 8.444 21.093 1.00 36.34 185 GLN A N 1
ATOM 1473 C CA . GLN A 1 185 ? 18.576 7.747 21.501 1.00 36.34 185 GLN A CA 1
ATOM 1474 C C . GLN A 1 185 ? 19.640 7.787 20.414 1.00 36.34 185 GLN A C 1
ATOM 1476 O O . GLN A 1 185 ? 19.291 7.511 19.246 1.00 36.34 185 GLN A O 1
#

Foldseek 3Di:
DDDDDDDDDDDDDDDDDDDDPPDDDPPPPPPPPPPPPDPPVVVPPVPCLVVLDDPVLVVQLPPDPDLLVSLVSLLVLLVVLLVQLVVCLVVVNLVSNLSSLSNSLSSLVVNLVCCVPPPAQQDVSLVVLLVSLVVVLVSLVVSLVSHDPVSNVSSVSSNVSSVVSNVVSVCSNPHPPPPVVVVPD

Sequence (185 aa):
MRQCTNNHWVLFASLVLWASFVMYPAKAVQAEPYTFSLPITQHEKAADWKNKLTAEERTAISKPDSPNDRIKTYLRLAESRLRSARSYLDREDYTGADEQILGYTALIAEVGQFSKDSVPKRDKAHKTLEVSLREQLRALEGLRRDTAASYAESAEKALKLVNQVRRQALGLLLGEGFLTDTEKQ

Secondary structure (DSSP, 8-state):
-----------------------------------------TTSTTTGGGGGS-HHHHHHHHS-SSHHHHHHHHHHHHHHHHHHHHHHHTTT-HHHHHHHHHHHHHHHHHHHHHHHHTS-TT-HHHHHHHHHHHHHHHHHHHHHHHS-GGGHHHHHHHHHHHHHHHHHHHHHHH-TTTTTGGG--